Protein 7F1K (pdb70)

Radius of gyration: 15.25 Å; Cα contacts (8 Å, |Δi|>4): 587; chains: 1; bounding box: 30×42×36 Å

Secondary structure (DSSP, 8-state):
---EEE-SSEEEEETTEEEEEEESSTTSEEEEE-STTEEEEEESS-SEEEEEEEESS-SS-EEEEEEEEEESSEEEEEEEEEEETTTEEEEEEEEESS-----EEEEEEEETTEEEEEEEEEEEEE--BTBSEEEEEEEEEESS--SEEEEEHHHHHHHHHHTT----EEEEEEEEEEEES--EEEEEEEEE-

B-factor: mean 18.44, std 7.99, range [7.68, 56.47]

Structure (mmCIF, N/CA/C/O backbone):
data_7F1K
#
_entry.id   7F1K
#
_cell.length_a   33.226
_cell.length_b   36.805
_cell.length_c   37.544
_cell.angle_alpha   111.987
_cell.angle_beta   96.507
_cell.angle_gamma   109.191
#
_symmetry.space_group_name_H-M   'P 1'
#
loop_
_entity.id
_entity.type
_entity.pdbx_description
1 polymer 'Engineered Retroaldolase'
2 water water
#
loop_
_atom_site.group_PDB
_atom_site.id
_atom_site.type_symbol
_atom_site.label_atom_id
_atom_site.label_alt_id
_atom_site.label_comp_id
_atom_site.label_asym_id
_atom_site.label_entity_id
_atom_site.label_seq_id
_atom_site.pdbx_PDB_ins_code
_atom_site.Cartn_x
_atom_site.Cartn_y
_atom_site.Cartn_z
_atom_site.occupancy
_atom_site.B_iso_or_equiv
_atom_site.auth_seq_id
_atom_site.auth_comp_id
_atom_site.auth_asym_id
_atom_site.auth_atom_id
_atom_site.pdbx_PDB_model_num
ATOM 1 N N . HIS A 1 3 ? -10.65300 -24.37600 8.28000 1.000 35.81884 -1 HIS A N 1
ATOM 2 C CA . HIS A 1 3 ? -9.59200 -25.17000 8.89100 1.000 34.49766 -1 HIS A CA 1
ATOM 3 C C . HIS A 1 3 ? -8.21600 -24.70300 8.43200 1.000 35.77937 -1 HIS A C 1
ATOM 4 O O . HIS A 1 3 ? -7.24600 -25.46000 8.45300 1.000 36.92951 -1 HIS A O 1
ATOM 11 N N . MET A 1 4 ? -8.15600 -23.44300 8.01000 1.000 35.40828 0 MET A N 1
ATOM 12 C CA A MET A 1 4 ? -6.90700 -22.79900 7.64300 0.500 35.47671 0 MET A CA 1
ATOM 13 C CA B MET A 1 4 ? -6.92000 -22.78400 7.61500 0.500 35.36880 0 MET A CA 1
ATOM 14 C C . MET A 1 4 ? -6.83700 -21.44500 8.33200 1.000 31.78942 0 MET A C 1
ATOM 15 O O . MET A 1 4 ? -7.85600 -20.87800 8.73700 1.000 30.88932 0 MET A O 1
ATOM 24 N N . ASP A 1 5 ? -5.61300 -20.93700 8.47700 1.000 26.05189 1 ASP A N 1
ATOM 25 C CA . ASP A 1 5 ? -5.42500 -19.60500 9.03400 1.000 20.87761 1 ASP A CA 1
ATOM 26 C C . ASP A 1 5 ? -5.96400 -18.56600 8.05900 1.000 19.24583 1 ASP A C 1
ATOM 27 O O . ASP A 1 5 ? -5.71100 -18.63600 6.85000 1.000 21.67240 1 ASP A O 1
ATOM 32 N N . THR A 1 6 ? -6.71000 -17.60400 8.59000 1.000 17.24033 2 THR A N 1
ATOM 33 C CA . THR A 1 6 ? -7.17500 -16.47000 7.80600 1.000 16.70606 2 THR A CA 1
ATOM 34 C C . THR A 1 6 ? -6.00600 -15.53200 7.52400 1.000 15.81120 2 THR A C 1
ATOM 35 O O . THR A 1 6 ? -5.22700 -15.21500 8.42800 1.000 15.87961 2 THR A O 1
ATOM 39 N N . THR A 1 7 ? -5.88800 -15.08700 6.27400 1.000 15.20848 3 THR A N 1
ATOM 40 C CA . THR A 1 7 ? -4.88000 -14.11200 5.86500 1.000 14.70054 3 THR A CA 1
ATOM 41 C C . THR A 1 7 ? -5.57100 -12.82600 5.42800 1.000 14.20311 3 THR A C 1
ATOM 42 O O . THR A 1 7 ? -6.43200 -12.84400 4.53900 1.000 16.07173 3 THR A O 1
ATOM 46 N N . ILE A 1 8 ? -5.19000 -11.72200 6.06600 1.000 12.39764 4 ILE A N 1
ATOM 47 C CA . ILE A 1 8 ? -5.76100 -10.40100 5.82500 1.000 11.98180 4 ILE A CA 1
ATOM 48 C C . ILE A 1 8 ? -4.84400 -9.61400 4.89500 1.000 12.27657 4 ILE A C 1
ATOM 49 O O . ILE A 1 8 ? -3.62700 -9.53500 5.12000 1.000 13.48985 4 ILE A O 1
ATOM 54 N N . THR A 1 9 ? -5.43800 -9.00900 3.86000 1.000 12.35552 5 THR A N 1
ATOM 55 C CA . THR A 1 9 ? -4.71300 -8.17100 2.91800 1.000 13.84517 5 THR A CA 1
ATOM 56 C C . THR A 1 9 ? -5.45500 -6.89100 2.55900 1.000 12.37134 5 THR A C 1
ATOM 57 O O . THR A 1 9 ? -4.89500 -6.06800 1.82200 1.000 14.19256 5 THR A O 1
ATOM 61 N N . GLN A 1 10 ? -6.68300 -6.69700 3.04200 1.000 12.71082 6 GLN A N 1
ATOM 62 C CA . GLN A 1 10 ? -7.47800 -5.50700 2.78300 1.000 13.29774 6 GLN A CA 1
ATOM 63 C C . GLN A 1 10 ? -7.77400 -4.81300 4.09700 1.000 12.58976 6 GLN A C 1
ATOM 64 O O . GLN A 1 10 ? -8.00500 -5.46900 5.11800 1.000 13.28983 6 GLN A O 1
ATOM 70 N N . ASN A 1 11 ? -7.76200 -3.48300 4.06800 1.000 12.67660 7 ASN A N 1
ATOM 71 C CA . ASN A 1 11 ? -8.01500 -2.69900 5.26900 1.000 12.58188 7 ASN A CA 1
ATOM 72 C C . ASN A 1 11 ? -9.30800 -3.12400 5.94200 1.000 13.90834 7 ASN A C 1
ATOM 73 O O . ASN A 1 11 ? -10.36700 -3.14900 5.31000 1.000 15.55325 7 ASN A O 1
ATOM 78 N N . GLN A 1 12 ? -9.22200 -3.43800 7.23300 1.000 14.33998 8 GLN A N 1
ATOM 79 C CA . GLN A 1 12 ? -10.38700 -3.88900 7.98300 1.000 16.10596 8 GLN A CA 1
ATOM 80 C C . GLN A 1 12 ? -9.98300 -4.12000 9.42900 1.000 16.25861 8 GLN A C 1
ATOM 81 O O . GLN A 1 12 ? -8.79900 -4.24900 9.75500 1.000 15.61380 8 GLN A O 1
ATOM 87 N N . THR A 1 13 ? -10.98700 -4.17500 10.29200 1.000 15.53222 9 THR A N 1
ATOM 88 C CA . THR A 1 13 ? -10.83100 -4.72000 11.62800 1.000 15.70067 9 THR A CA 1
ATOM 89 C C . THR A 1 13 ? -11.81500 -5.86600 11.79400 1.000 16.75868 9 THR A C 1
ATOM 90 O O . THR A 1 13 ? -12.74300 -6.04100 11.00200 1.000 19.35106 9 THR A O 1
ATOM 94 N N . GLY A 1 14 ? -11.62200 -6.65300 12.84300 1.000 15.78752 10 GLY A N 1
ATOM 95 C CA . GLY A 1 14 ? -12.50400 -7.77900 13.07800 1.000 16.45335 10 GLY A CA 1
ATOM 96 C C . GLY A 1 14 ? -11.98700 -8.59600 14.24000 1.000 14.08996 10 GLY A C 1
ATOM 97 O O . GLY A 1 14 ? -11.14400 -8.13200 15.00800 1.000 13.59250 10 GLY A O 1
ATOM 98 N N . TYR A 1 15 ? -12.47900 -9.82600 14.33200 1.000 14.59525 11 TYR A N 1
ATOM 99 C CA . TYR A 1 15 ? -12.09400 -10.73900 15.39700 1.000 15.10323 11 TYR A CA 1
ATOM 100 C C . TYR A 1 15 ? -11.70400 -12.07900 14.79500 1.000 16.52443 11 TYR A C 1
ATOM 101 O O . TYR A 1 15 ? -12.33900 -12.54900 13.84400 1.000 18.69309 11 TYR A O 1
ATOM 110 N N . ASP A 1 16 ? -10.65100 -12.68600 15.34300 1.000 16.51918 12 ASP A N 1
ATOM 111 C CA A ASP A 1 16 ? -10.16000 -13.99200 14.89800 0.500 16.22177 12 ASP A CA 1
ATOM 112 C CA B ASP A 1 16 ? -10.23100 -14.00700 14.91400 0.500 17.91671 12 ASP A CA 1
ATOM 113 C C . ASP A 1 16 ? -9.72600 -14.77300 16.12400 1.000 17.50615 12 ASP A C 1
ATOM 114 O O . ASP A 1 16 ? -8.86700 -14.29000 16.87200 1.000 18.27200 12 ASP A O 1
ATOM 123 N N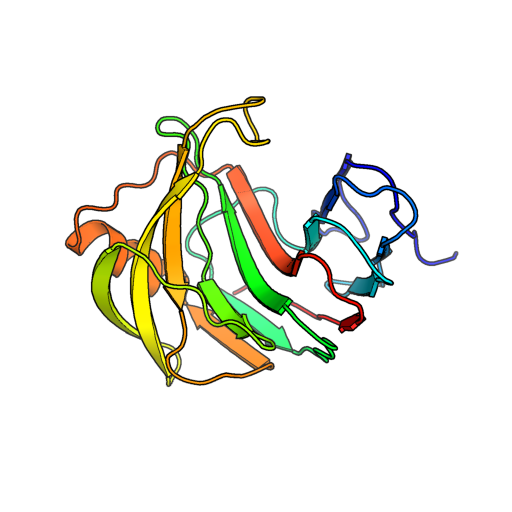 . ASN A 1 17 ? -10.28500 -15.96800 16.31300 1.000 19.44846 13 ASN A N 1
ATOM 124 C CA . ASN A 1 17 ? -9.91400 -16.83900 17.42600 1.000 20.17225 13 ASN A CA 1
ATOM 125 C C . ASN A 1 17 ? -9.99500 -16.10100 18.75800 1.000 21.91191 13 ASN A C 1
ATOM 126 O O . ASN A 1 17 ? -9.16500 -16.28600 19.65200 1.000 22.05141 13 ASN A O 1
ATOM 131 N N . GLY A 1 18 ? -10.99600 -15.23200 18.87400 1.000 22.49884 14 GLY A N 1
ATOM 132 C CA . GLY A 1 18 ? -11.24900 -14.51100 20.09700 1.000 23.43841 14 GLY A CA 1
ATOM 133 C C . GLY A 1 18 ? -10.49200 -13.21200 20.24600 1.000 23.90424 14 GLY A C 1
ATOM 134 O O . GLY A 1 18 ? -10.72400 -12.49200 21.22400 1.000 25.40969 14 GLY A O 1
ATOM 135 N N . TYR A 1 19 ? -9.60300 -12.88200 19.31500 1.000 19.43533 15 TYR A N 1
ATOM 136 C CA . TYR A 1 19 ? -8.78100 -11.68700 19.41500 1.000 17.35348 15 TYR A CA 1
ATOM 137 C C . TYR A 1 19 ? -9.21100 -10.67300 18.37400 1.000 14.51107 15 TYR A C 1
ATOM 138 O O . TYR A 1 19 ? -9.40000 -11.01200 17.20100 1.000 15.27954 15 TYR A O 1
ATOM 147 N N . PHE A 1 20 ? -9.35200 -9.43400 18.81200 1.000 14.13467 16 PHE A N 1
ATOM 148 C CA . PHE A 1 20 ? -9.50100 -8.33300 17.88600 1.000 12.31868 16 PHE A CA 1
ATOM 149 C C . PHE A 1 20 ? -8.25300 -8.21500 17.02100 1.000 11.33962 16 PHE A C 1
ATOM 150 O O . PHE A 1 20 ? -7.13000 -8.48100 17.46900 1.000 12.41340 16 PHE A O 1
ATOM 158 N N . TYR A 1 21 ? -8.44600 -7.79400 15.77100 1.000 11.41066 17 TYR A N 1
ATOM 159 C CA . TYR A 1 21 ? -7.31700 -7.46600 14.91100 1.000 10.72902 17 TYR A CA 1
ATOM 160 C C . TYR A 1 21 ? -7.64800 -6.23700 14.07800 1.000 10.76059 17 TYR A C 1
ATOM 161 O O . TYR A 1 21 ? -8.81800 -5.92600 13.81000 1.000 11.61068 17 TYR A O 1
ATOM 170 N N . SER A 1 22 ? -6.59100 -5.54800 13.66200 1.000 10.75533 18 SER A N 1
ATOM 171 C CA . SER A 1 22 ? -6.68800 -4.43200 12.74400 1.000 10.59215 18 SER A CA 1
ATOM 172 C C . SER A 1 22 ? -5.59900 -4.56000 11.68800 1.000 10.35791 18 SER A C 1
ATOM 173 O O . SER A 1 22 ? -4.46000 -4.95200 11.98900 1.000 10.81848 18 SER A O 1
ATOM 176 N N . PHE A 1 23 ? -5.94800 -4.19800 10.45600 1.000 10.62110 19 PHE A N 1
ATOM 177 C CA . PHE A 1 23 ? -5.02900 -4.21400 9.33200 1.000 11.08168 19 PHE A CA 1
ATOM 178 C C . PHE A 1 23 ? -5.26700 -2.95100 8.52600 1.000 11.68701 19 PHE A C 1
ATOM 179 O O . PHE A 1 23 ? -6.41300 -2.65900 8.16000 1.000 12.17391 19 PHE A O 1
ATOM 187 N N . TRP A 1 24 ? -4.19700 -2.21300 8.24100 1.000 11.40541 20 TRP A N 1
ATOM 188 C CA . TRP A 1 24 ? -4.30500 -1.04200 7.39200 1.000 11.99759 20 TRP A CA 1
ATOM 189 C C . TRP A 1 24 ? -3.02900 -0.88600 6.57700 1.000 12.01337 20 TRP A C 1
ATOM 190 O O . TRP A 1 24 ? -1.92300 -1.00000 7.11800 1.000 12.56342 20 TRP A O 1
ATOM 201 N N . THR A 1 25 ? -3.18900 -0.59400 5.28600 1.000 11.42121 21 THR A N 1
ATOM 202 C CA . THR A 1 25 ? -2.06400 -0.21200 4.44300 1.000 12.42132 21 THR A CA 1
ATOM 203 C C . THR A 1 25 ? -2.54500 0.76600 3.38100 1.000 13.70831 21 THR A C 1
ATOM 204 O O . THR A 1 25 ? -3.72900 0.80700 3.03400 1.000 14.07940 21 THR A O 1
ATOM 208 N N . ASP A 1 26 ? -1.60800 1.56100 2.86800 1.000 14.70317 22 ASP A N 1
ATOM 209 C CA . ASP A 1 26 ? -1.83700 2.34500 1.66300 1.000 15.51643 22 ASP A CA 1
ATOM 210 C C . ASP A 1 26 ? -1.19600 1.71200 0.43500 1.000 14.84794 22 ASP A C 1
ATOM 211 O O . ASP A 1 26 ? -1.16100 2.34100 -0.63100 1.000 17.24555 22 ASP A O 1
ATOM 216 N N . ALA A 1 27 ? -0.68700 0.48500 0.56600 1.000 14.75581 23 ALA A N 1
ATOM 217 C CA . ALA A 1 27 ? -0.02800 -0.23600 -0.52200 1.000 15.88489 23 ALA A CA 1
ATOM 218 C C . ALA A 1 27 ? -0.59500 -1.65000 -0.59200 1.000 15.54801 23 ALA A C 1
ATOM 219 O O . ALA A 1 27 ? 0.10500 -2.63300 -0.31900 1.000 15.07163 23 ALA A O 1
ATOM 221 N N . PRO A 1 28 ? -1.86800 -1.78500 -0.96000 1.000 16.08492 24 PRO A N 1
ATOM 222 C CA . PRO A 1 28 ? -2.49700 -3.11200 -0.95400 1.000 16.06123 24 PRO A CA 1
ATOM 223 C C . PRO A 1 28 ? -1.77100 -4.07800 -1.87700 1.000 15.94019 24 PRO A C 1
ATOM 224 O O . PRO A 1 28 ? -1.35500 -3.72500 -2.98400 1.000 18.56413 24 PRO A O 1
ATOM 228 N N . GLY A 1 29 ? -1.60500 -5.30900 -1.39700 1.000 16.23229 25 GLY A N 1
ATOM 229 C CA . GLY A 1 29 ? -0.87200 -6.32100 -2.12000 1.000 16.94027 25 GLY A CA 1
ATOM 230 C C . GLY A 1 29 ? 0.59300 -6.45200 -1.75400 1.000 16.87711 25 GLY A C 1
ATOM 231 O O . GLY A 1 29 ? 1.22600 -7.42900 -2.16900 1.000 18.69310 25 GLY A O 1
ATOM 232 N N . THR A 1 30 ? 1.15800 -5.49700 -1.01300 1.000 14.97690 26 THR A N 1
ATOM 233 C CA . THR A 1 30 ? 2.56000 -5.54400 -0.61300 1.000 14.86109 26 THR A CA 1
ATOM 234 C C . THR A 1 30 ? 2.74800 -6.08200 0.79200 1.000 13.69253 26 THR A C 1
ATOM 235 O O . THR A 1 30 ? 3.88900 -6.22500 1.23700 1.000 14.89791 26 THR A O 1
ATOM 239 N N . VAL A 1 31 ? 1.66500 -6.37400 1.50300 1.000 12.48975 27 VAL A N 1
ATOM 240 C CA . VAL A 1 31 ? 1.75200 -6.79100 2.89700 1.000 12.28709 27 VAL A CA 1
ATOM 241 C C . VAL A 1 31 ? 0.55500 -7.67000 3.21700 1.000 11.80283 27 VAL A C 1
ATOM 242 O O . VAL A 1 31 ? -0.55300 -7.45300 2.71600 1.000 12.81345 27 VAL A O 1
ATOM 246 N N . SER A 1 32 ? 0.78300 -8.66800 4.06200 1.000 11.79755 28 SER A N 1
ATOM 247 C CA . SER A 1 32 ? -0.28600 -9.52800 4.54600 1.000 12.04497 28 SER A CA 1
ATOM 248 C C . SER A 1 32 ? -0.09600 -9.76600 6.03500 1.000 11.62648 28 SER A C 1
ATOM 249 O O . SER A 1 32 ? 1.01500 -9.65100 6.56800 1.000 11.72123 28 SER A O 1
ATOM 252 N N . MET A 1 33 ? -1.20400 -10.11200 6.69600 1.000 11.22116 29 MET A N 1
ATOM 253 C CA . MET A 1 33 ? -1.21000 -10.57300 8.07800 1.000 10.67637 29 MET A CA 1
ATOM 254 C C . MET A 1 33 ? -1.92800 -11.90800 8.13600 1.000 10.66059 29 MET A C 1
ATOM 255 O O . MET A 1 33 ? -3.10300 -12.00300 7.76800 1.000 11.98703 29 MET A O 1
ATOM 260 N N . THR A 1 34 ? -1.23600 -12.92200 8.62600 1.000 11.20800 30 THR A N 1
ATOM 261 C CA . THR A 1 34 ? -1.83200 -14.23400 8.80200 1.000 11.63175 30 THR A CA 1
ATOM 262 C C . THR A 1 34 ? -2.17600 -14.41800 10.27000 1.000 11.06328 30 THR A C 1
ATOM 263 O O . THR A 1 34 ? -1.31900 -14.25000 11.14500 1.000 12.30023 30 THR A O 1
ATOM 267 N N . LEU A 1 35 ? -3.43400 -14.75600 10.53200 1.000 11.67384 31 LEU A N 1
ATOM 268 C CA . LEU A 1 35 ? -3.96500 -14.84700 11.88200 1.000 11.71597 31 LEU A CA 1
ATOM 269 C C . LEU A 1 35 ? -3.89700 -16.30300 12.32300 1.000 12.26868 31 LEU A C 1
ATOM 270 O O . LEU A 1 35 ? -4.48700 -17.17400 11.67600 1.000 14.04780 31 LEU A O 1
ATOM 275 N N . HIS A 1 36 ? -3.16700 -16.56400 13.39800 1.000 12.56607 32 HIS A N 1
ATOM 276 C CA . HIS A 1 36 ? -2.98200 -17.92200 13.87500 1.000 12.89506 32 HIS A CA 1
ATOM 277 C C . HIS A 1 36 ? -3.90100 -18.19300 15.06000 1.000 13.32407 32 HIS A C 1
ATOM 278 O O . HIS A 1 36 ? -4.64400 -17.32900 15.53100 1.000 13.76357 32 HIS A O 1
ATOM 285 N N . SER A 1 37 ? -3.84700 -19.43300 15.53400 1.000 15.01900 33 SER A N 1
ATOM 286 C CA A SER A 1 37 ? -4.58800 -19.81300 16.72400 0.500 15.94543 33 SER A CA 1
ATOM 287 C CA B SER A 1 37 ? -4.57800 -19.82600 16.72800 0.500 15.56644 33 SER A CA 1
ATOM 288 C C . SER A 1 37 ? -4.16900 -18.94400 17.90000 1.000 16.55077 33 SER A C 1
ATOM 289 O O . SER A 1 37 ? -3.02000 -18.50200 18.00300 1.000 18.81416 33 SER A O 1
ATOM 294 N N . GLY A 1 38 ? -5.12600 -18.68200 18.78500 1.000 16.61919 34 GLY A N 1
ATOM 295 C CA . GLY A 1 38 ? -4.84200 -17.91100 19.98400 1.000 18.21146 34 GLY A CA 1
ATOM 296 C C . GLY A 1 38 ? -4.43700 -16.48300 19.68100 1.000 18.55362 34 GLY A C 1
ATOM 297 O O . GLY A 1 38 ? -4.91500 -15.85300 18.72900 1.000 18.91682 34 GLY A O 1
ATOM 298 N N . GLY A 1 39 ? -3.52500 -15.96300 20.49500 1.000 18.17989 35 GLY A N 1
ATOM 299 C CA . GLY A 1 39 ? -3.13500 -14.57300 20.37800 1.000 17.28768 35 GLY A CA 1
ATOM 300 C C . GLY A 1 39 ? -1.92600 -14.35500 19.49500 1.000 16.62445 35 GLY A C 1
ATOM 301 O O . GLY A 1 39 ? -1.10300 -13.48200 19.78000 1.000 18.94575 35 GLY A O 1
ATOM 302 N N . SER A 1 40 ? -1.80700 -15.10400 18.40800 1.000 13.61357 36 SER A N 1
ATOM 303 C CA A SER A 1 40 ? -0.63200 -15.04300 17.55300 0.500 12.38186 36 SER A CA 1
ATOM 304 C CA B SER A 1 40 ? -0.63200 -15.04500 17.55400 0.500 12.90297 36 SER A CA 1
ATOM 305 C C . SER A 1 40 ? -1.01200 -14.62200 16.14200 1.000 11.44754 36 SER A C 1
ATOM 306 O O . SER A 1 40 ? -2.09200 -14.96500 15.64000 1.000 12.89767 36 SER A O 1
ATOM 311 N N . TYR A 1 41 ? -0.09800 -13.90000 15.49900 1.000 11.16327 37 TYR A N 1
ATOM 312 C CA . TYR A 1 41 ? -0.23400 -13.54300 14.10100 1.000 10.61057 37 TYR A CA 1
ATOM 313 C C . TYR A 1 41 ? 1.16000 -13.41100 13.50300 1.000 10.13684 37 TYR A C 1
ATOM 314 O O . TYR A 1 41 ? 2.16000 -13.29200 14.22000 1.000 10.81847 37 TYR A O 1
ATOM 323 N N . SER A 1 42 ? 1.20400 -13.40500 12.17300 1.000 9.69468 38 SER A N 1
ATOM 324 C CA . SER A 1 42 ? 2.42100 -13.11900 11.43200 1.000 10.43687 38 SER A CA 1
ATOM 325 C C . SER A 1 42 ? 2.11400 -12.05000 10.39800 1.000 10.46844 38 SER A C 1
ATOM 326 O O . SER A 1 42 ? 0.95700 -11.86000 9.99700 1.000 10.70005 38 SER A O 1
ATOM 329 N N . THR A 1 43 ? 3.16500 -11.36200 9.96700 1.000 10.09472 39 THR A N 1
ATOM 330 C CA . THR A 1 43 ? 3.08200 -10.46500 8.83100 1.000 9.82101 39 THR A CA 1
ATOM 331 C C . THR A 1 43 ? 4.23700 -10.75600 7.88600 1.000 10.18685 39 THR A C 1
ATOM 332 O O . THR A 1 43 ? 5.29600 -11.26500 8.28600 1.000 11.84228 39 THR A O 1
ATOM 336 N N . SER A 1 44 ? 4.02700 -10.40000 6.62100 1.000 10.88166 40 SER A N 1
ATOM 337 C CA . SER A 1 44 ? 5.04700 -10.47300 5.59400 1.000 12.46343 40 SER A CA 1
ATOM 338 C C . SER A 1 44 ? 4.84500 -9.25600 4.71000 1.000 12.77136 40 SER A C 1
ATOM 339 O O . SER A 1 44 ? 3.71000 -8.96600 4.32200 1.000 13.20824 40 SER A O 1
ATOM 342 N N . TRP A 1 45 ? 5.91800 -8.53100 4.40100 1.000 13.31089 41 TRP A N 1
ATOM 343 C CA . TRP A 1 45 ? 5.78700 -7.36900 3.53800 1.000 13.83464 41 TRP A CA 1
ATOM 344 C C . TRP A 1 45 ? 6.98000 -7.25600 2.60100 1.000 14.77951 41 TRP A C 1
ATOM 345 O O . TRP A 1 45 ? 8.10000 -7.65400 2.93500 1.000 16.10858 41 TRP A O 1
ATOM 356 N N . ARG A 1 46 ? 6.71900 -6.71600 1.41300 1.000 16.42969 42 ARG A N 1
ATOM 357 C CA . ARG A 1 46 ? 7.73500 -6.56900 0.38100 1.000 19.56692 42 ARG A CA 1
ATOM 358 C C . ARG A 1 46 ? 7.54300 -5.21800 -0.28800 1.000 22.63305 42 ARG A C 1
ATOM 359 O O . ARG A 1 46 ? 6.48700 -4.96400 -0.87900 1.000 23.75687 42 ARG A O 1
ATOM 361 N N . ASN A 1 47 ? 8.56900 -4.37300 -0.19900 1.000 22.30935 43 ASN A N 1
ATOM 362 C CA . ASN A 1 47 ? 8.58500 -3.02200 -0.76500 1.000 24.40170 43 ASN A CA 1
ATOM 363 C C . ASN A 1 47 ? 7.24700 -2.31400 -0.57200 1.000 22.82783 43 ASN A C 1
ATOM 364 O O . ASN A 1 47 ? 6.59100 -1.87300 -1.51600 1.000 24.23851 43 ASN A O 1
ATOM 369 N N . THR A 1 48 ? 6.85900 -2.20700 0.68900 1.000 20.67230 44 THR A N 1
ATOM 370 C CA . THR A 1 48 ? 5.54200 -1.70400 1.02400 1.000 18.96159 44 THR A CA 1
ATOM 371 C C . THR A 1 48 ? 5.53400 -0.17800 1.00300 1.000 19.25370 44 THR A C 1
ATOM 372 O O . THR A 1 48 ? 6.54600 0.48200 0.74100 1.000 20.73282 44 THR A O 1
ATOM 376 N N . GLY A 1 49 ? 4.35900 0.38400 1.25400 1.000 18.03252 45 GLY A N 1
ATOM 377 C CA . GLY A 1 49 ? 4.22900 1.79400 1.54700 1.000 18.01671 45 GLY A CA 1
ATOM 378 C C . GLY A 1 49 ? 4.19800 1.96400 3.04900 1.000 17.54300 45 GLY A C 1
ATOM 379 O O . GLY A 1 49 ? 5.21600 1.77200 3.71700 1.000 20.50119 45 GLY A O 1
ATOM 380 N N . HIS A 1 50 ? 3.04000 2.30400 3.59700 1.000 16.28231 46 HIS A N 1
ATOM 381 C CA . HIS A 1 50 ? 2.81800 2.29400 5.03500 1.000 15.97964 46 HIS A CA 1
ATOM 382 C C . HIS A 1 50 ? 1.88400 1.14500 5.37000 1.000 13.38197 46 HIS A C 1
ATOM 383 O O . HIS A 1 50 ? 0.92300 0.89100 4.63600 1.000 14.05308 46 HIS A O 1
ATOM 390 N N . PHE A 1 51 ? 2.12300 0.48500 6.50000 1.000 12.27131 47 PHE A N 1
ATOM 391 C CA . PHE A 1 51 ? 1.12200 -0.43200 7.01600 1.000 12.58186 47 PHE A CA 1
ATOM 392 C C . PHE A 1 51 ? 1.22300 -0.50900 8.52900 1.000 11.76334 47 PHE A C 1
ATOM 393 O O . PHE A 1 51 ? 2.27400 -0.24800 9.12100 1.000 12.00810 47 PHE A O 1
ATOM 401 N N . LYS A 1 52 ? 0.11300 -0.91600 9.13600 1.000 11.42910 48 LYS A N 1
ATOM 402 C CA . LYS A 1 52 ? 0.06200 -1.24900 10.55000 1.000 12.54239 48 LYS A CA 1
ATOM 403 C C . LYS A 1 52 ? -0.88000 -2.42700 10.69900 1.000 11.46332 48 LYS A C 1
ATOM 404 O O . LYS A 1 52 ? -1.99500 -2.39100 10.17200 1.000 12.46078 48 LYS A O 1
ATOM 410 N N . ALA A 1 53 ? -0.45900 -3.45700 11.42500 1.000 10.70269 49 ALA A N 1
ATOM 411 C CA . ALA A 1 53 ? -1.29500 -4.64000 11.55400 1.000 10.78165 49 ALA A CA 1
ATOM 412 C C . ALA A 1 53 ? -0.97200 -5.35200 12.85500 1.000 9.88944 49 ALA A C 1
ATOM 413 O O . ALA A 1 53 ? 0.18600 -5.37500 13.28500 1.000 10.70794 49 ALA A O 1
ATOM 415 N N . GLY A 1 54 ? -1.99400 -5.92800 13.47400 1.000 9.62625 50 GLY A N 1
ATOM 416 C CA . GLY A 1 54 ? -1.75900 -6.76600 14.63200 1.000 10.27631 50 GLY A CA 1
ATOM 417 C C . GLY A 1 54 ? -3.04600 -7.22300 15.28000 1.000 10.23949 50 GLY A C 1
ATOM 418 O O . GLY A 1 54 ? -4.15200 -6.88800 14.84300 1.000 11.53961 50 GLY A O 1
ATOM 419 N N . LYS A 1 55 ? -2.86700 -8.01500 16.33800 1.000 11.23695 51 LYS A N 1
ATOM 420 C CA . LYS A 1 55 ? -3.93100 -8.52900 17.19000 1.000 11.23433 51 LYS A CA 1
ATOM 421 C C . LYS A 1 55 ? -3.89500 -7.83400 18.54500 1.000 10.22896 51 LYS A C 1
ATOM 422 O O . LYS A 1 55 ? -2.85500 -7.34700 18.99900 1.000 10.97638 51 LYS A O 1
ATOM 428 N N . GLY A 1 56 ? -5.04600 -7.83900 19.20900 1.000 9.74468 52 GLY A N 1
ATOM 429 C CA . GLY A 1 56 ? -5.14700 -7.27300 20.53500 1.000 10.71320 52 GLY A CA 1
ATOM 430 C C . GLY A 1 56 ? -6.57800 -7.27900 21.00900 1.000 10.59216 52 GLY A C 1
ATOM 431 O O . GLY A 1 56 ? -7.23600 -8.32200 20.99200 1.000 11.79228 52 GLY A O 1
ATOM 432 N N . TRP A 1 57 ? -7.07200 -6.10500 21.39400 1.000 11.21592 53 TRP A N 1
ATOM 433 C CA . TRP A 1 57 ? -8.32200 -5.98700 22.11800 1.000 13.01086 53 TRP A CA 1
ATOM 434 C C . TRP A 1 57 ? -9.07600 -4.79000 21.57100 1.000 13.06613 53 TRP A C 1
ATOM 435 O O . TRP A 1 57 ? -8.49100 -3.72700 21.35200 1.000 13.41617 53 TRP A O 1
ATOM 446 N N A SER A 1 58 ? -10.37400 -4.97600 21.34800 0.500 12.34762 54 SER A N 1
ATOM 447 N N B SER A 1 58 ? -10.38300 -4.95400 21.34900 0.500 14.83476 54 SER A N 1
ATOM 448 C CA A SER A 1 58 ? -11.20800 -3.82200 21.06500 0.500 11.42119 54 SER A CA 1
ATOM 449 C CA B SER A 1 58 ? -11.14300 -3.90500 20.67300 0.500 17.25872 54 SER A CA 1
ATOM 450 C C A SER A 1 58 ? -11.47600 -3.00000 22.31200 0.500 10.31317 54 SER A C 1
ATOM 451 C C B SER A 1 58 ? -11.34200 -2.65600 21.52400 0.500 18.44572 54 SER A C 1
ATOM 452 O O A SER A 1 58 ? -11.79700 -1.81400 22.18900 0.500 10.44739 54 SER A O 1
ATOM 453 O O B SER A 1 58 ? -11.63700 -1.58700 20.97700 0.500 18.99841 54 SER A O 1
ATOM 458 N N A THR A 1 59 ? -11.34200 -3.58400 23.50200 0.500 9.42361 55 THR A N 1
ATOM 459 N N B THR A 1 59 ? -11.21000 -2.75500 22.84000 0.500 19.05369 55 THR A N 1
ATOM 460 C CA A THR A 1 59 ? -11.41700 -2.81200 24.74000 0.500 10.68427 55 THR A CA 1
ATOM 461 C CA B THR A 1 59 ? -11.26300 -1.58100 23.69900 0.500 20.24066 55 THR A CA 1
ATOM 462 C C A THR A 1 59 ? -9.99000 -2.46300 25.13800 0.500 10.75796 55 THR A C 1
ATOM 463 C C B THR A 1 59 ? -9.98900 -1.52600 24.51800 0.500 18.74050 55 THR A C 1
ATOM 464 O O A THR A 1 59 ? -9.30700 -3.23700 25.81100 0.500 11.62647 55 THR A O 1
ATOM 465 O O B THR A 1 59 ? -9.73200 -2.41300 25.34000 0.500 18.32728 55 THR A O 1
ATOM 472 N N A GLY A 1 60 ? -9.53800 -1.28700 24.72100 0.500 10.67903 56 GLY A N 1
ATOM 473 N N B GLY A 1 60 ? -9.19900 -0.49500 24.28900 0.500 19.29318 56 GLY A N 1
ATOM 474 C CA A GLY A 1 60 ? -8.24900 -0.80300 25.17700 0.500 13.46091 56 GLY A CA 1
ATOM 475 C CA B GLY A 1 60 ? -7.97000 -0.34200 25.02000 0.500 18.69312 56 GLY A CA 1
ATOM 476 C C A GLY A 1 60 ? -8.30000 -0.32500 26.61700 0.500 15.35325 56 GLY A C 1
ATOM 477 C C B GLY A 1 60 ? -8.20900 -0.02700 26.47700 0.500 18.17200 56 GLY A C 1
ATOM 478 O O A GLY A 1 60 ? -9.36800 -0.11200 27.18600 0.500 16.36914 56 GLY A O 1
ATOM 479 O O B GLY A 1 60 ? -9.30600 0.29800 26.92700 0.500 18.53257 56 GLY A O 1
ATOM 480 N N . GLY A 1 61 ? -7.13200 -0.15100 27.23000 1.000 17.40084 57 GLY A N 1
ATOM 481 C CA . GLY A 1 61 ? -7.13200 0.26400 28.61900 1.000 18.73783 57 GLY A CA 1
ATOM 482 C C . GLY A 1 61 ? -5.82300 -0.09800 29.29200 1.000 16.78503 57 GLY A C 1
ATOM 483 O O . GLY A 1 61 ? -4.83400 -0.40000 28.62600 1.000 16.35600 57 GLY A O 1
ATOM 484 N N . ARG A 1 62 ? -5.85400 -0.09400 30.63200 1.000 19.15107 58 ARG A N 1
ATOM 485 C CA . ARG A 1 62 ? -4.66600 -0.21900 31.48700 1.000 21.41977 58 ARG A CA 1
ATOM 486 C C . ARG A 1 62 ? -4.23500 -1.65300 31.76200 1.000 23.13311 58 ARG A C 1
ATOM 487 O O . ARG A 1 62 ? -3.89400 -1.98900 32.90100 1.000 28.10999 58 ARG A O 1
ATOM 495 N N . ARG A 1 63 ? -4.21200 -2.51300 30.76400 1.000 18.65103 59 ARG A N 1
ATOM 496 C CA . ARG A 1 63 ? -3.86100 -3.89800 31.01200 1.000 16.90870 59 ARG A CA 1
ATOM 497 C C . ARG A 1 63 ? -2.34900 -4.07100 30.97100 1.000 15.47433 59 ARG A C 1
ATOM 498 O O . ARG A 1 63 ? -1.59000 -3.15700 30.64700 1.000 16.47442 59 ARG A O 1
ATOM 506 N N . THR A 1 64 ? -1.91800 -5.27000 31.32100 1.000 15.69015 60 THR A N 1
ATOM 507 C CA . THR A 1 64 ? -0.54200 -5.69500 31.16500 1.000 17.16401 60 THR A CA 1
ATOM 508 C C . THR A 1 64 ? -0.49700 -6.64600 29.97700 1.000 17.10609 60 THR A C 1
ATOM 509 O O . THR A 1 64 ? -1.29400 -7.58600 29.90400 1.000 21.61973 60 THR A O 1
ATOM 513 N N . VAL A 1 65 ? 0.39100 -6.37600 29.02600 1.000 13.96627 61 VAL A N 1
ATOM 514 C CA . VAL A 1 65 ? 0.50900 -7.17800 27.81300 1.000 13.48197 61 VAL A CA 1
ATOM 515 C C . VAL A 1 65 ? 1.85000 -7.89000 27.85100 1.000 13.47934 61 VAL A C 1
ATOM 516 O O . VAL A 1 65 ? 2.90100 -7.25000 27.97000 1.000 15.34006 61 VAL A O 1
ATOM 520 N N . THR A 1 66 ? 1.81800 -9.21000 27.74300 1.000 12.52660 62 THR A N 1
ATOM 521 C CA . THR A 1 66 ? 3.03400 -9.99000 27.60800 1.000 12.88455 62 THR A CA 1
ATOM 522 C C . THR A 1 66 ? 3.10500 -10.49200 26.17700 1.000 12.31605 62 THR A C 1
ATOM 523 O O . THR A 1 66 ? 2.09500 -10.94700 25.62500 1.000 13.76619 62 THR A O 1
ATOM 527 N N . TYR A 1 67 ? 4.27000 -10.35000 25.55800 1.000 11.88178 63 TYR A N 1
ATOM 528 C CA . TYR A 1 67 ? 4.39400 -10.70600 24.15600 1.000 11.60543 63 TYR A CA 1
ATOM 529 C C . TYR A 1 67 ? 5.73900 -11.38300 23.91800 1.000 11.67387 63 TYR A C 1
ATOM 530 O O . TYR A 1 67 ? 6.69100 -11.25800 24.70200 1.000 12.49499 63 TYR A O 1
ATOM 539 N N . ASN A 1 68 ? 5.79700 -12.10900 22.80900 1.000 12.12127 64 ASN A N 1
ATOM 540 C CA . ASN A 1 68 ? 7.01000 -12.75400 22.34200 1.000 12.25290 64 ASN A CA 1
ATOM 541 C C . ASN A 1 68 ? 6.98300 -12.66700 20.82500 1.000 11.63177 64 ASN A C 1
ATOM 542 O O . ASN A 1 68 ? 5.97400 -13.03000 20.21000 1.000 13.33192 64 ASN A O 1
ATOM 547 N N . ALA A 1 69 ? 8.06400 -12.18500 20.21800 1.000 11.91071 65 ALA A N 1
ATOM 548 C CA . ALA A 1 69 ? 8.01800 -11.86600 18.80000 1.000 11.35541 65 ALA A CA 1
ATOM 549 C C . ALA A 1 69 ? 9.30800 -12.24900 18.09000 1.000 11.42910 65 ALA A C 1
ATOM 550 O O . ALA A 1 69 ? 10.40600 -12.20100 18.66000 1.000 12.82397 65 ALA A O 1
ATOM 552 N N . SER A 1 70 ? 9.14600 -12.64300 16.82900 1.000 11.01852 66 SER A N 1
ATOM 553 C CA . SER A 1 70 ? 10.20100 -12.62900 15.83300 1.000 11.63704 66 SER A CA 1
ATOM 554 C C . SER A 1 70 ? 9.98200 -11.36700 15.01100 1.000 12.80294 66 SER A C 1
ATOM 555 O O . SER A 1 70 ? 8.89900 -11.16200 14.46300 1.000 14.60577 66 SER A O 1
ATOM 558 N N . PHE A 1 71 ? 10.97400 -10.49600 14.96700 1.000 13.08455 67 PHE A N 1
ATOM 559 C CA . PHE A 1 71 ? 10.80300 -9.20600 14.31000 1.000 13.06087 67 PHE A CA 1
ATOM 560 C C . PHE A 1 71 ? 11.97300 -9.01900 13.35500 1.000 15.06634 67 PHE A C 1
ATOM 561 O O . PHE A 1 71 ? 13.11500 -8.85500 13.79100 1.000 15.11110 67 PHE A O 1
ATOM 569 N N . ASN A 1 72 ? 11.70100 -9.07800 12.05200 1.000 14.34263 68 ASN A N 1
ATOM 570 C CA . ASN A 1 72 ? 12.74600 -9.19600 11.03500 1.000 16.92185 68 ASN A CA 1
ATOM 571 C C . ASN A 1 72 ? 12.55700 -8.14200 9.95100 1.000 16.20599 68 ASN A C 1
ATOM 572 O O . ASN A 1 72 ? 12.27200 -8.46900 8.79300 1.000 17.16397 68 ASN A O 1
ATOM 577 N N . PRO A 1 73 ? 12.72600 -6.86200 10.28900 1.000 16.00861 69 PRO A N 1
ATOM 578 C CA . PRO A 1 73 ? 12.62900 -5.81800 9.26600 1.000 17.82722 69 PRO A CA 1
ATOM 579 C C . PRO A 1 73 ? 13.91300 -5.70700 8.46000 1.000 18.92474 69 PRO A C 1
ATOM 580 O O . PRO A 1 73 ? 15.02200 -5.86100 8.97800 1.000 20.28540 69 PRO A O 1
ATOM 584 N N A SER A 1 74 ? 13.77300 -5.39300 7.17400 0.500 19.29322 70 SER A N 1
ATOM 585 N N B SER A 1 74 ? 13.72300 -5.49600 7.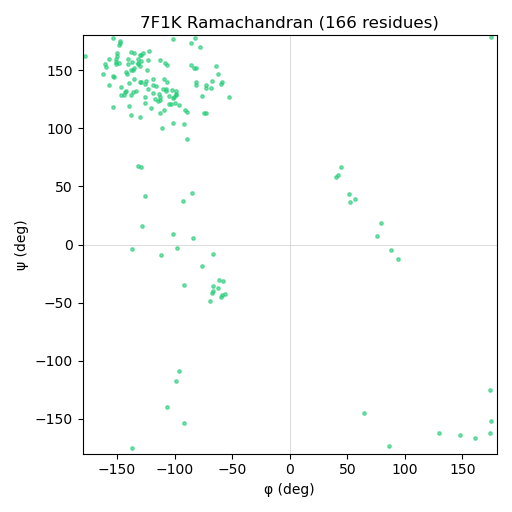15800 0.500 19.30900 70 SER A N 1
ATOM 586 C CA A SER A 1 74 ? 14.94500 -5.13000 6.34700 0.500 22.18828 70 SER A CA 1
ATOM 587 C CA B SER A 1 74 ? 14.78100 -5.10200 6.24400 0.500 22.35409 70 SER A CA 1
ATOM 588 C C A SER A 1 74 ? 15.24000 -3.64000 6.20600 0.500 23.45158 70 SER A C 1
ATOM 589 C C B SER A 1 74 ? 14.55700 -3.64000 5.88800 0.500 23.49106 70 SER A C 1
ATOM 590 O O A SER A 1 74 ? 16.17100 -3.26300 5.48800 0.500 23.60423 70 SER A O 1
ATOM 591 O O B SER A 1 74 ? 14.38900 -3.28500 4.71700 0.500 24.78331 70 SER A O 1
ATOM 596 N N . GLY A 1 75 ? 14.49300 -2.80000 6.91200 1.000 24.00425 71 GLY A N 1
ATOM 597 C CA . GLY A 1 75 ? 14.48900 -1.36400 6.74600 1.000 20.89338 71 GLY A CA 1
ATOM 598 C C . GLY A 1 75 ? 13.70600 -0.74600 7.88600 1.000 19.40374 71 GLY A C 1
ATOM 599 O O . GLY A 1 75 ? 13.88400 -1.13100 9.04400 1.000 18.71418 71 GLY A O 1
ATOM 600 N N . ASP A 1 76 ? 12.80000 0.17200 7.57100 1.000 19.53794 72 ASP A N 1
ATOM 601 C CA . ASP A 1 76 ? 12.10200 0.97000 8.57300 1.000 18.46679 72 ASP A CA 1
ATOM 602 C C . ASP A 1 76 ? 10.83300 0.23300 8.99300 1.000 17.11397 72 ASP A C 1
ATOM 603 O O . ASP A 1 76 ? 9.91800 0.05700 8.18600 1.000 18.27726 72 ASP A O 1
ATOM 608 N N . ALA A 1 77 ? 10.77300 -0.19500 10.25100 1.000 14.55579 73 ALA A N 1
ATOM 609 C CA . ALA A 1 77 ? 9.59100 -0.85100 10.79300 1.000 13.25826 73 ALA A CA 1
ATOM 610 C C . ALA A 1 77 ? 9.65700 -0.77500 12.31000 1.000 12.75556 73 ALA A C 1
ATOM 611 O O . ALA A 1 77 ? 10.74100 -0.65400 12.88600 1.000 13.33457 73 ALA A O 1
ATOM 613 N N . TYR A 1 78 ? 8.48800 -0.85400 12.95600 1.000 11.64229 74 TYR A N 1
ATOM 614 C CA . TYR A 1 78 ? 8.40300 -0.90100 14.41000 1.000 11.98442 74 TYR A CA 1
ATOM 615 C C . TYR A 1 78 ? 7.64700 -2.13400 14.88800 1.000 10.92641 74 TYR A C 1
ATOM 616 O O . TYR A 1 78 ? 6.72200 -2.62500 14.22500 1.000 12.32655 74 TYR A O 1
ATOM 625 N N . LEU A 1 79 ? 8.03000 -2.59200 16.07700 1.000 10.53425 75 LEU A N 1
ATOM 626 C CA . LEU A 1 79 ? 7.27000 -3.54200 16.87800 1.000 10.17631 75 LEU A CA 1
ATOM 627 C C . LEU A 1 79 ? 6.74300 -2.74100 18.05600 1.000 9.31570 75 LEU A C 1
ATOM 628 O O . LEU A 1 79 ? 7.53700 -2.20700 18.84200 1.000 10.27104 75 LEU A O 1
ATOM 633 N N . THR A 1 80 ? 5.42100 -2.61600 18.15700 1.000 9.38410 76 THR A N 1
ATOM 634 C CA . THR A 1 80 ? 4.88600 -1.55800 18.99700 1.000 9.58940 76 THR A CA 1
ATOM 635 C C . THR A 1 80 ? 3.47200 -1.88200 19.45500 1.000 10.25790 76 THR A C 1
ATOM 636 O O . THR A 1 80 ? 2.64200 -2.34800 18.66800 1.000 11.28168 76 THR A O 1
ATOM 640 N N . LEU A 1 81 ? 3.19200 -1.62300 20.72800 1.000 9.63678 77 LEU A N 1
ATOM 641 C CA . LEU A 1 81 ? 1.80100 -1.51700 21.13000 1.000 10.59743 77 LEU A CA 1
ATOM 642 C C . LEU A 1 81 ? 1.23400 -0.26800 20.46900 1.000 11.08696 77 LEU A C 1
ATOM 643 O O . LEU A 1 81 ? 1.92100 0.74200 20.32000 1.000 14.87945 77 LEU A O 1
ATOM 648 N N . TYR A 1 82 ? -0.00200 -0.35200 20.00900 1.000 9.99735 78 TYR A N 1
ATOM 649 C CA . TYR A 1 82 ? -0.57000 0.71500 19.20100 1.000 11.00008 78 TYR A CA 1
ATOM 650 C C . TYR A 1 82 ? -2.04800 0.77900 19.53400 1.000 10.77113 78 TYR A C 1
ATOM 651 O O . TYR A 1 82 ? -2.73200 -0.24400 19.50700 1.000 11.91334 78 TYR A O 1
ATOM 660 N N . GLY A 1 83 ? -2.53900 1.96600 19.86800 1.000 10.85008 79 GLY A N 1
ATOM 661 C CA . GLY A 1 83 ? -3.93400 2.08700 20.22300 1.000 11.78175 79 GLY A CA 1
ATOM 662 C C . GLY A 1 83 ? -4.46400 3.47600 19.96100 1.000 11.27645 79 GLY A C 1
ATOM 663 O O . GLY A 1 83 ? -3.74600 4.38000 19.52700 1.000 11.60805 79 GLY A O 1
ATOM 664 N N . TRP A 1 84 ? -5.75600 3.62700 20.23500 1.000 11.97389 80 TRP A N 1
ATOM 665 C CA . TRP A 1 84 ? -6.47000 4.86100 19.96000 1.000 13.08981 80 TRP A CA 1
ATOM 666 C C . TRP A 1 84 ? -7.35200 5.24200 21.13700 1.000 12.87928 80 TRP A C 1
ATOM 667 O O . TRP A 1 84 ? -7.84800 4.38800 21.87800 1.000 13.42405 80 TRP A O 1
ATOM 678 N N . THR A 1 85 ? -7.58100 6.54600 21.26600 1.000 13.98728 81 THR A N 1
ATOM 679 C CA . THR A 1 85 ? -8.67100 7.08500 22.06000 1.000 14.14785 81 THR A CA 1
ATOM 680 C C . THR A 1 85 ? -9.47800 8.04600 21.19900 1.000 14.78474 81 THR A C 1
ATOM 681 O O . THR A 1 85 ? -9.03100 8.48100 20.13200 1.000 14.87950 81 THR A O 1
ATOM 685 N N . ARG A 1 86 ? -10.67700 8.37400 21.68500 1.000 14.76899 82 ARG A N 1
ATOM 686 C CA A ARG A 1 86 ? -11.57600 9.34900 21.08000 0.500 16.12438 82 ARG A CA 1
ATOM 687 C CA B ARG A 1 86 ? -11.50400 9.39000 21.06100 0.500 16.13492 82 ARG A CA 1
ATOM 688 C C . ARG A 1 86 ? -11.85200 10.46300 22.08400 1.000 16.98238 82 ARG A C 1
ATOM 689 O O . ARG A 1 86 ? -11.83900 10.23600 23.29800 1.000 16.68235 82 ARG A O 1
ATOM 704 N N . ASN A 1 87 ? -12.14700 11.65500 21.56800 1.000 18.79841 83 ASN A N 1
ATOM 705 C CA . ASN A 1 87 ? -12.54300 12.82000 22.35400 1.000 22.89097 83 ASN A CA 1
ATOM 706 C C . ASN A 1 87 ? -11.68000 13.04600 23.59600 1.000 21.97508 83 ASN A C 1
ATOM 707 O O . ASN A 1 87 ? -12.17700 12.96400 24.72700 1.000 21.66189 83 ASN A O 1
ATOM 712 N N . PRO A 1 88 ? -10.39400 13.38300 23.43000 1.000 20.48019 84 PRO A N 1
ATOM 713 C CA . PRO A 1 88 ? -9.76100 13.65300 22.13500 1.000 20.01170 84 PRO A CA 1
ATOM 714 C C . PRO A 1 88 ? -9.32300 12.41900 21.35200 1.000 18.58785 84 PRO A C 1
ATOM 715 O O . PRO A 1 88 ? -9.01300 11.37000 21.92200 1.000 18.15358 84 PRO A O 1
ATOM 719 N N . LEU A 1 89 ? -9.30600 12.58200 20.03400 1.000 18.52994 85 LEU A N 1
ATOM 720 C CA . LEU A 1 89 ? -8.76400 11.59100 19.12100 1.000 17.82985 85 LEU A CA 1
ATOM 721 C C . LEU A 1 89 ? -7.24800 11.59700 19.24100 1.000 16.05333 85 LEU A C 1
ATOM 722 O O . LEU A 1 89 ? -6.59300 12.58500 18.89100 1.000 17.38769 85 LEU A O 1
ATOM 727 N N . VAL A 1 90 ? -6.69000 10.50500 19.75800 1.000 14.36892 86 VAL A N 1
ATOM 728 C CA . VAL A 1 90 ? -5.25300 10.36600 19.95600 1.000 13.88465 86 VAL A CA 1
ATOM 729 C C . VAL A 1 90 ? -4.87100 8.94800 19.57400 1.000 12.48713 86 VAL A C 1
ATOM 730 O O . VAL A 1 90 ? -5.58600 7.99300 19.89500 1.000 13.79251 86 VAL A O 1
ATOM 734 N N . SER A 1 91 ? -3.75400 8.79500 18.88600 1.000 12.14234 87 SER A N 1
ATOM 735 C CA A SER A 1 91 ? -3.15700 7.47900 18.72900 0.500 12.95296 87 SER A CA 1
ATOM 736 C CA B SER A 1 91 ? -3.14000 7.49000 18.70500 0.500 11.92915 87 SER A CA 1
ATOM 737 C C . SER A 1 91 ? -1.91200 7.40900 19.60200 1.000 11.88178 87 SER A C 1
ATOM 738 O O . SER A 1 91 ? -1.25000 8.41900 19.85200 1.000 12.46078 87 SER A O 1
ATOM 743 N N . TYR A 1 92 ? -1.60600 6.21600 20.09800 1.000 11.53699 88 TYR A N 1
ATOM 744 C CA . TYR A 1 92 ? -0.43300 6.07800 20.94800 1.000 11.46068 88 TYR A CA 1
ATOM 745 C C . TYR A 1 92 ? 0.33800 4.83100 20.54700 1.000 10.96062 88 TYR A C 1
ATOM 746 O O . TYR A 1 92 ? -0.23200 3.85000 20.05700 1.000 11.57120 88 TYR A O 1
ATOM 755 N N . LEU A 1 93 ? 1.65200 4.89400 20.76500 1.000 10.73163 89 LEU A N 1
ATOM 756 C CA A LEU A 1 93 ? 2.57200 3.81500 20.43000 0.500 10.83956 89 LEU A CA 1
ATOM 757 C CA B LEU A 1 93 ? 2.57800 3.82500 20.42300 0.500 11.07906 89 LEU A CA 1
ATOM 758 C C . LEU A 1 93 ? 3.55700 3.61800 21.56800 1.000 11.38698 89 LEU A C 1
ATOM 759 O O . LEU A 1 93 ? 4.17800 4.57800 22.03300 1.000 14.50310 89 LEU A O 1
ATOM 768 N N . ILE A 1 94 ? 3.69800 2.37200 22.01400 1.000 10.19736 90 ILE A N 1
ATOM 769 C CA . ILE A 1 94 ? 4.74700 1.97300 22.94600 1.000 9.54729 90 ILE A CA 1
ATOM 770 C C . ILE A 1 94 ? 5.67100 1.08800 22.12500 1.000 9.60256 90 ILE A C 1
ATOM 771 O O . ILE A 1 94 ? 5.35200 -0.07600 21.84400 1.000 10.41317 90 ILE A O 1
ATOM 776 N N . VAL A 1 95 ? 6.77800 1.67400 21.68800 1.000 10.01839 91 VAL A N 1
ATOM 777 C CA . VAL A 1 95 ? 7.66700 1.07800 20.70400 1.000 10.47108 91 VAL A CA 1
ATOM 778 C C . VAL A 1 95 ? 8.73800 0.26800 21.42100 1.000 10.56582 91 VAL A C 1
ATOM 779 O O . VAL A 1 95 ? 9.57800 0.82400 22.14400 1.000 10.82901 91 VAL A O 1
ATOM 783 N N . GLU A 1 96 ? 8.71700 -1.04500 21.19800 1.000 10.54214 92 GLU A N 1
ATOM 784 C CA . GLU A 1 96 ? 9.63200 -1.99600 21.81100 1.000 10.68426 92 GLU A CA 1
ATOM 785 C C . GLU A 1 96 ? 10.87100 -2.23700 20.95800 1.000 10.45530 92 GLU A C 1
ATOM 786 O O . GLU A 1 96 ? 11.97100 -2.43700 21.49200 1.000 11.90807 92 GLU A O 1
ATOM 792 N N . SER A 1 97 ? 10.71200 -2.22300 19.63700 1.000 10.20789 93 SER A N 1
ATOM 793 C CA . SER A 1 97 ? 11.84100 -2.39100 18.74100 1.000 9.82365 93 SER A CA 1
ATOM 794 C C . SER A 1 97 ? 11.57200 -1.63500 17.45200 1.000 10.08420 93 SER A C 1
ATOM 795 O O . SER A 1 97 ? 10.43400 -1.25500 17.15300 1.000 10.93428 93 SER A O 1
ATOM 798 N N . TRP A 1 98 ? 12.63900 -1.39600 16.70400 1.000 10.54477 94 TRP A N 1
ATOM 799 C CA . TRP A 1 98 ? 12.55400 -0.66700 15.45200 1.000 11.66597 94 TRP A CA 1
ATOM 800 C C . TRP A 1 98 ? 13.62100 -1.21100 14.52000 1.000 12.22130 94 TRP A C 1
ATOM 801 O O . TRP A 1 98 ? 14.47100 -2.01800 14.91400 1.000 14.24257 94 TRP A O 1
ATOM 812 N N . GLY A 1 99 ? 13.56800 -0.76300 13.27300 1.000 13.25036 95 GLY A N 1
ATOM 813 C CA . GLY A 1 99 ? 14.52800 -1.19600 12.28600 1.000 14.60578 95 GLY A CA 1
ATOM 814 C C . GLY A 1 99 ? 15.61800 -0.16200 12.11700 1.000 15.83751 95 GLY A C 1
ATOM 815 O O . GLY A 1 99 ? 16.35100 0.14700 13.05900 1.000 17.46400 95 GLY A O 1
ATOM 816 N N . THR A 1 100 ? 15.71200 0.40000 10.91800 1.000 15.53486 96 THR A N 1
ATOM 817 C CA . THR A 1 100 ? 16.76400 1.36000 10.61700 1.000 17.10345 96 THR A CA 1
ATOM 818 C C . THR A 1 100 ? 16.50700 2.74000 11.21100 1.000 17.42719 96 THR A C 1
ATOM 819 O O . THR A 1 100 ? 17.44800 3.53700 11.31700 1.000 19.91429 96 THR A O 1
ATOM 823 N N . TYR A 1 101 ? 15.26500 3.04500 11.58800 1.000 16.36653 97 TYR A N 1
ATOM 824 C CA . TYR A 1 101 ? 14.88500 4.37400 12.05000 1.000 16.51917 97 TYR A CA 1
ATOM 825 C C . TYR A 1 101 ? 14.22500 4.27500 13.41600 1.000 14.51896 97 TYR A C 1
ATOM 826 O O . TYR A 1 101 ? 13.25900 3.52700 13.59100 1.000 15.75854 97 TYR A O 1
ATOM 835 N N . ARG A 1 102 ? 14.73200 5.05200 14.37800 1.000 14.26100 98 ARG A N 1
ATOM 836 C CA . ARG A 1 102 ? 14.07600 5.11600 15.67800 1.000 13.29512 98 ARG A CA 1
ATOM 837 C C . ARG A 1 102 ? 13.21200 6.36100 15.73300 1.000 13.74517 98 ARG A C 1
ATOM 838 O O . ARG A 1 102 ? 13.68400 7.45500 15.39100 1.000 14.96897 98 ARG A O 1
ATOM 846 N N . PRO A 1 103 ? 11.94200 6.24700 16.11300 1.000 13.74253 99 PRO A N 1
ATOM 847 C CA . PRO A 1 103 ? 11.08200 7.43200 16.10400 1.000 15.34010 99 PRO A CA 1
ATOM 848 C C . PRO A 1 103 ? 11.56800 8.48000 17.09200 1.000 15.86909 99 PRO A C 1
ATOM 849 O O . PRO A 1 103 ? 12.25300 8.18000 18.07400 1.000 17.90879 99 PRO A O 1
ATOM 853 N N . THR A 1 104 ? 11.22800 9.72800 16.79100 1.000 14.88479 100 THR A N 1
ATOM 854 C CA . THR A 1 104 ? 11.55100 10.85500 17.64300 1.000 15.79541 100 THR A CA 1
ATOM 855 C C . THR A 1 104 ? 10.43500 11.88100 17.49400 1.000 15.69278 100 THR A C 1
ATOM 856 O O . THR A 1 104 ? 9.53600 11.73100 16.66800 1.000 17.49295 100 THR A O 1
ATOM 860 N N . GLY A 1 105 ? 10.49200 12.92600 18.30400 1.000 15.70064 101 GLY A N 1
ATOM 861 C CA . GLY A 1 105 ? 9.44500 13.92600 18.28700 1.000 14.08731 101 GLY A CA 1
ATOM 862 C C . GLY A 1 105 ? 9.68400 14.93800 19.37700 1.000 14.10310 101 GLY A C 1
ATOM 863 O O . GLY A 1 105 ? 10.83700 15.16200 19.75200 1.000 15.19005 101 GLY A O 1
ATOM 864 N N . THR A 1 106 ? 8.63300 15.55900 19.90100 1.000 12.97930 102 THR A N 1
ATOM 865 C CA . THR A 1 106 ? 8.81000 16.49100 21.01100 1.000 14.18731 102 THR A CA 1
ATOM 866 C C . THR A 1 106 ? 9.07300 15.69800 22.27900 1.000 14.34524 102 THR A C 1
ATOM 867 O O . THR A 1 106 ? 8.18700 14.99300 22.76800 1.000 14.53472 102 THR A O 1
ATOM 871 N N . TYR A 1 107 ? 10.28500 15.82500 22.81500 1.000 15.20850 103 TYR A N 1
ATOM 872 C CA . TYR A 1 107 ? 10.70900 15.03200 23.95800 1.000 16.67447 103 TYR A CA 1
ATOM 873 C C . TYR A 1 107 ? 10.08200 15.57300 25.23400 1.000 18.00619 103 TYR A C 1
ATOM 874 O O . TYR A 1 107 ? 10.18800 16.76600 25.53100 1.000 19.33529 103 TYR A O 1
ATOM 883 N N . LYS A 1 108 ? 9.44300 14.68400 25.99600 1.000 18.38257 104 LYS A N 1
ATOM 884 C CA . LYS A 1 108 ? 8.74300 15.05000 27.21500 1.000 19.84591 104 LYS A CA 1
ATOM 885 C C . LYS A 1 108 ? 9.39300 14.51200 28.47900 1.000 20.89604 104 LYS A C 1
ATOM 886 O O . LYS A 1 108 ? 9.00400 14.92500 29.57700 1.000 26.11764 104 LYS A O 1
ATOM 892 N N . GLY A 1 109 ? 10.38400 13.64000 28.36300 1.000 20.24856 105 GLY A N 1
ATOM 893 C CA . GLY A 1 109 ? 10.95900 12.98700 29.51600 1.000 19.02737 105 GLY A CA 1
ATOM 894 C C . GLY A 1 109 ? 11.00200 11.49700 29.28500 1.000 17.78247 105 GLY A C 1
ATOM 895 O O . GLY A 1 109 ? 10.89300 11.03000 28.14700 1.000 17.27979 105 GLY A O 1
ATOM 896 N N . THR A 1 110 ? 11.14700 10.73800 30.36900 1.000 15.77698 106 THR A N 1
ATOM 897 C CA . THR A 1 110 ? 11.28800 9.29200 30.29500 1.000 14.54263 106 THR A CA 1
ATOM 898 C C . THR A 1 110 ? 10.34300 8.62900 31.27500 1.000 12.77138 106 THR A C 1
ATOM 899 O O . THR A 1 110 ? 9.90600 9.22600 32.25900 1.000 13.59776 106 THR A O 1
ATOM 903 N N . VAL A 1 111 ? 10.07400 7.35600 31.01300 1.000 12.96611 107 VAL A N 1
ATOM 904 C CA . VAL A 1 111 ? 9.39100 6.50900 31.97200 1.000 13.22931 107 VAL A CA 1
ATOM 905 C C . VAL A 1 111 ? 10.15200 5.19800 32.05100 1.000 13.16878 107 VAL A C 1
ATOM 906 O O . VAL A 1 111 ? 10.53700 4.62800 31.02400 1.000 13.96886 107 VAL A O 1
ATOM 910 N N . THR A 1 112 ? 10.42000 4.75700 33.27000 1.000 13.61620 108 THR A N 1
ATOM 911 C CA . THR A 1 112 ? 11.11500 3.50600 33.51000 1.000 14.37683 108 THR A CA 1
ATOM 912 C C . THR A 1 112 ? 10.08200 2.49400 33.97500 1.000 14.49263 108 THR A C 1
ATOM 913 O O . THR A 1 112 ? 9.39900 2.71400 34.98100 1.000 15.86644 108 THR A O 1
ATOM 917 N N . THR A 1 113 ? 9.96500 1.40000 33.23300 1.000 13.83727 109 THR A N 1
ATOM 918 C CA . THR A 1 113 ? 8.95300 0.39500 33.51200 1.000 13.16615 109 THR A CA 1
ATOM 919 C C . THR A 1 113 ? 9.36700 -0.88400 32.80200 1.000 13.23457 109 THR A C 1
ATOM 920 O O . THR A 1 113 ? 9.99400 -0.84000 31.74000 1.000 12.91348 109 THR A O 1
ATOM 924 N N . ASP A 1 114 ? 9.03600 -2.02200 33.41200 1.000 13.87675 110 ASP A N 1
ATOM 925 C CA . ASP A 1 114 ? 9.25400 -3.31600 32.76600 1.000 14.48733 110 ASP A CA 1
ATOM 926 C C . ASP A 1 114 ? 10.71600 -3.51100 32.37500 1.000 14.34787 110 ASP A C 1
ATOM 927 O O . ASP A 1 114 ? 11.03500 -4.05000 31.31300 1.000 14.85844 110 ASP A O 1
ATOM 932 N N . GLY A 1 115 ? 11.61600 -3.06500 33.24600 1.000 15.33745 111 GLY A N 1
ATOM 933 C CA . GLY A 1 115 ? 13.02800 -3.29200 33.04500 1.000 16.51654 111 GLY A CA 1
ATOM 934 C C . GLY A 1 115 ? 13.68800 -2.42300 32.00400 1.000 17.76932 111 GLY A C 1
ATOM 935 O O . GLY A 1 115 ? 14.86600 -2.64500 31.69200 1.000 20.26696 111 GLY A O 1
ATOM 936 N N . GLY A 1 116 ? 12.97900 -1.43200 31.46500 1.000 16.37707 112 GLY A N 1
ATOM 937 C CA . GLY A 1 116 ? 13.53400 -0.57800 30.44600 1.000 16.86393 112 GLY A CA 1
ATOM 938 C C . GLY A 1 116 ? 13.20500 0.87600 30.72900 1.000 15.35062 112 GLY A C 1
ATOM 939 O O . GLY A 1 116 ? 12.33100 1.19900 31.53200 1.000 16.16649 112 GLY A O 1
ATOM 940 N N . THR A 1 117 ? 13.92500 1.74500 30.03700 1.000 14.83212 113 THR A N 1
ATOM 941 C CA . THR A 1 117 ? 13.68100 3.17700 30.08700 1.000 13.83993 113 THR A CA 1
ATOM 942 C C . THR A 1 117 ? 13.20400 3.60100 28.71300 1.000 13.40828 113 THR A C 1
ATOM 943 O O . THR A 1 117 ? 13.81800 3.24800 27.70400 1.000 15.06898 113 THR A O 1
ATOM 947 N N . TYR A 1 118 ? 12.09300 4.32200 28.68300 1.000 12.14234 114 TYR A N 1
ATOM 948 C CA . TYR A 1 118 ? 11.46500 4.74800 27.44800 1.000 11.60544 114 TYR A CA 1
ATOM 949 C C . TYR A 1 118 ? 11.50400 6.26200 27.36800 1.000 12.29761 114 TYR A C 1
ATOM 950 O O . TYR A 1 118 ? 11.19500 6.94900 28.34200 1.000 12.99769 114 TYR A O 1
ATOM 959 N N . ASP A 1 119 ? 11.84100 6.77200 26.19400 1.000 12.93716 115 ASP A N 1
ATOM 960 C CA . ASP A 1 119 ? 11.68900 8.19000 25.92700 1.000 12.82927 115 ASP A CA 1
ATOM 961 C C . ASP A 1 119 ? 10.24300 8.48500 25.56300 1.000 11.91336 115 ASP A C 1
ATOM 962 O O . ASP A 1 119 ? 9.60900 7.73200 24.81800 1.000 11.95546 115 ASP A O 1
ATOM 967 N N . ILE A 1 120 ? 9.71700 9.57500 26.10200 1.000 11.29487 116 ILE A N 1
ATOM 968 C CA . ILE A 1 120 ? 8.34900 10.01000 25.84400 1.000 11.31066 116 ILE A CA 1
ATOM 969 C C . ILE A 1 120 ? 8.37500 11.12100 24.80300 1.000 12.04759 116 ILE A C 1
ATOM 970 O O . ILE A 1 120 ? 9.08000 12.12900 24.98000 1.000 12.90820 116 ILE A O 1
ATOM 975 N N . TYR A 1 121 ? 7.59400 10.95300 23.72900 1.000 12.26865 117 TYR A N 1
ATOM 976 C CA . TYR A 1 121 ? 7.46900 11.96900 22.69600 1.000 12.03971 117 TYR A CA 1
ATOM 977 C C . TYR A 1 121 ? 6.00400 12.23100 22.39800 1.000 12.47922 117 TYR A C 1
ATOM 978 O O . TYR A 1 121 ? 5.14800 11.36000 22.57400 1.000 12.62659 117 TYR A O 1
ATOM 987 N N . GLU A 1 122 ? 5.72600 13.44400 21.93100 1.000 13.13719 118 GLU A N 1
ATOM 988 C CA . GLU A 1 122 ? 4.45100 13.75000 21.30600 1.000 14.38212 118 GLU A CA 1
ATOM 989 C C . GLU A 1 122 ? 4.72000 14.32900 19.92900 1.000 14.57158 118 GLU A C 1
ATOM 990 O O . GLU A 1 122 ? 5.69400 15.06100 19.73000 1.000 14.91371 118 GLU A O 1
ATOM 996 N N . THR A 1 123 ? 3.88600 13.94500 18.97000 1.000 14.95583 119 THR A N 1
ATOM 997 C CA . THR A 1 123 ? 3.95100 14.48200 17.62200 1.000 15.92964 119 THR A CA 1
ATOM 998 C C . THR A 1 123 ? 2.53100 14.74900 17.15200 1.000 17.20084 119 THR A C 1
ATOM 999 O O . THR A 1 123 ? 1.55200 14.28200 17.74500 1.000 16.61919 119 THR A O 1
ATOM 1003 N N . TRP A 1 124 ? 2.42300 15.51200 16.07600 1.000 20.11696 120 TRP A N 1
ATOM 1004 C CA . TRP A 1 124 ? 1.17800 15.64200 15.34100 1.000 20.95918 120 TRP A CA 1
ATOM 1005 C C . TRP A 1 124 ? 1.30700 14.87200 14.03700 1.000 21.09340 120 TRP A C 1
ATOM 1006 O O . TRP A 1 124 ? 2.36400 14.88000 13.40000 1.000 23.61210 120 TRP A O 1
ATOM 1017 N N . ARG A 1 125 ? 0.23700 14.19400 13.65500 1.000 18.34047 121 ARG A N 1
ATOM 1018 C CA . ARG A 1 125 ? 0.15200 13.53800 12.36300 1.000 18.06413 121 ARG A CA 1
ATOM 1019 C C . ARG A 1 125 ? -0.90400 14.27400 11.55500 1.000 16.93502 121 ARG A C 1
ATOM 1020 O O . ARG A 1 125 ? -2.02400 14.47300 12.03400 1.000 16.04544 121 ARG A O 1
ATOM 1028 N N . TYR A 1 126 ? -0.54900 14.69700 10.34400 1.000 18.26674 122 TYR A N 1
ATOM 1029 C CA . TYR A 1 126 ? -1.38900 15.60300 9.56800 1.000 18.50364 122 TYR A CA 1
ATOM 1030 C C . TYR A 1 126 ? -2.21500 14.83900 8.54800 1.000 18.49311 122 TYR A C 1
ATOM 1031 O O . TYR A 1 126 ? -1.67300 14.03400 7.78200 1.000 19.78534 122 TYR A O 1
ATOM 1040 N N . ASN A 1 127 ? -3.52100 15.09800 8.55600 1.000 19.14319 123 ASN A N 1
ATOM 1041 C CA . ASN A 1 127 ? -4.46600 14.62200 7.54500 1.000 21.67506 123 ASN A CA 1
ATOM 1042 C C . ASN A 1 127 ? -4.19800 13.16900 7.16100 1.000 21.59874 123 ASN A C 1
ATOM 1043 O O . ASN A 1 127 ? -3.91300 12.83100 6.01200 1.000 23.63843 123 ASN A O 1
ATOM 1048 N N . ALA A 1 128 ? -4.28800 12.31000 8.16400 1.000 20.57493 124 ALA A N 1
ATOM 1049 C CA . ALA A 1 128 ? -3.91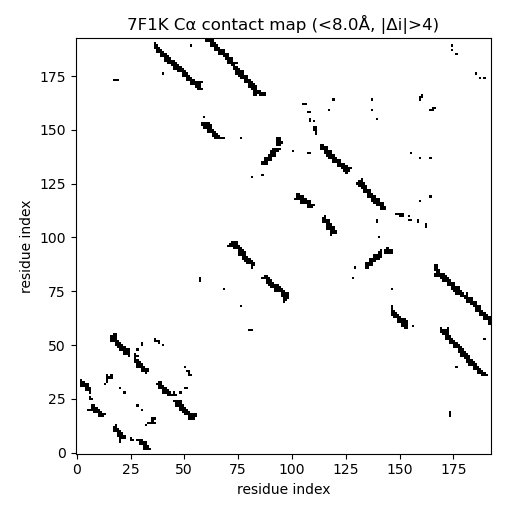600 10.91400 8.04700 1.000 20.97497 124 ALA A CA 1
ATOM 1050 C C . ALA A 1 128 ? -5.09500 10.02300 8.41600 1.000 20.17751 124 ALA A C 1
ATOM 1051 O O . ALA A 1 128 ? -6.02100 10.46100 9.10500 1.000 18.35362 124 ALA A O 1
ATOM 1053 N N . PRO A 1 129 ? -5.09000 8.76800 7.97100 1.000 22.24617 125 PRO A N 1
ATOM 1054 C CA . PRO A 1 129 ? -6.16700 7.84700 8.35600 1.000 22.33830 125 PRO A CA 1
ATOM 1055 C C . PRO A 1 129 ? -6.24500 7.69300 9.86700 1.000 20.44861 125 PRO A C 1
ATOM 1056 O O . PRO A 1 129 ? -5.22800 7.61800 10.55700 1.000 21.60135 125 PRO A O 1
ATOM 1060 N N . SER A 1 130 ? -7.47200 7.65000 10.37800 1.000 20.38542 126 SER A N 1
ATOM 1061 C CA . SER A 1 130 ? -7.70400 7.47800 11.80300 1.000 19.62480 126 SER A CA 1
ATOM 1062 C C . SER A 1 130 ? -8.99500 6.69800 11.98800 1.000 19.38532 126 SER A C 1
ATOM 1063 O O . SER A 1 130 ? -9.72300 6.42700 11.03000 1.000 20.32751 126 SER A O 1
ATOM 1066 N N . ILE A 1 131 ? -9.29500 6.36700 13.24500 1.000 18.85104 127 ILE A N 1
ATOM 1067 C CA . ILE A 1 131 ? -10.57300 5.73500 13.55500 1.000 18.96946 127 ILE A CA 1
ATOM 1068 C C . ILE A 1 131 ? -11.75900 6.65900 13.32400 1.000 19.08791 127 ILE A C 1
ATOM 1069 O O . ILE A 1 131 ? -12.90500 6.20300 13.39100 1.000 20.34857 127 ILE A O 1
ATOM 1074 N N . GLU A 1 132 ? -11.52200 7.94100 13.04700 1.000 19.49322 128 GLU A N 1
ATOM 1075 C CA . GLU A 1 132 ? -12.59000 8.89000 12.74500 1.000 19.57483 128 GLU A CA 1
ATOM 1076 C C . GLU A 1 132 ? -12.33300 9.58700 11.41800 1.000 22.07775 128 GLU A C 1
ATOM 1077 O O . GLU A 1 132 ? -12.54700 10.79200 11.27300 1.000 26.24136 128 GLU A O 1
ATOM 1083 N N . GLY A 1 133 ? -11.88300 8.83600 10.42600 1.000 22.53830 129 GLY A N 1
ATOM 1084 C CA . GLY A 1 133 ? -11.67800 9.37600 9.09700 1.000 22.55147 129 GLY A CA 1
ATOM 1085 C C . GLY A 1 133 ? -10.30800 10.00400 8.95000 1.000 21.68822 129 GLY A C 1
ATOM 1086 O O . 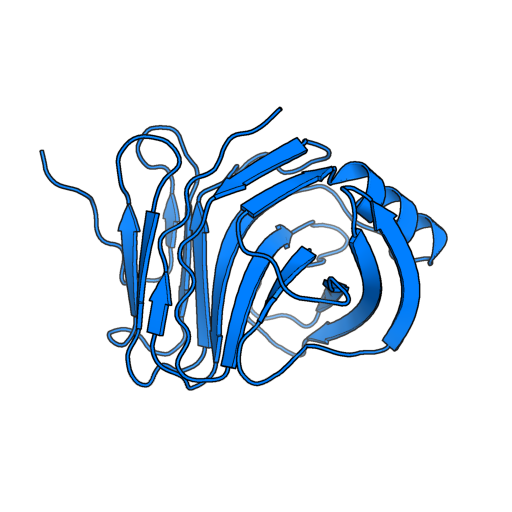GLY A 1 133 ? -9.45100 9.92800 9.83300 1.000 22.11195 129 GLY A O 1
ATOM 1087 N N . THR A 1 134 ? -10.09900 10.64500 7.80400 1.000 21.90930 130 THR A N 1
ATOM 1088 C CA . THR A 1 134 ? -8.82200 11.29400 7.53600 1.000 23.24105 130 THR A CA 1
ATOM 1089 C C . THR A 1 134 ? -8.77000 12.62000 8.28100 1.000 21.98823 130 THR A C 1
ATOM 1090 O O . THR A 1 134 ? -9.59200 13.51000 8.02500 1.000 24.32009 130 THR A O 1
ATOM 1094 N N A ARG A 1 135 ? -7.79300 12.73300 9.19500 0.500 19.53535 131 ARG A N 1
ATOM 1095 N N B ARG A 1 135 ? -7.80300 12.78300 9.16300 0.500 19.53535 131 ARG A N 1
ATOM 1096 C CA A ARG A 1 135 ? -7.74400 13.71700 10.27300 0.500 19.30370 131 ARG A CA 1
ATOM 1097 C CA B ARG A 1 135 ? -7.62600 14.09500 9.76900 0.500 19.30370 131 ARG A CA 1
ATOM 1098 C C A ARG A 1 135 ? -6.30200 14.08000 10.60000 0.500 18.19569 131 ARG A C 1
ATOM 1099 C C B ARG A 1 135 ? -6.34000 14.11600 10.57700 0.500 18.19569 131 ARG A C 1
ATOM 1100 O O A ARG A 1 135 ? -5.37200 13.31000 10.34700 0.500 19.15106 131 ARG A O 1
ATOM 1101 O O B ARG A 1 135 ? -5.57600 13.14500 10.61900 0.500 19.15106 131 ARG A O 1
ATOM 1116 N N . THR A 1 136 ? -6.13500 15.23900 11.23800 1.000 16.66131 132 THR A N 1
ATOM 1117 C CA . THR A 1 136 ? -4.93200 15.53500 11.98600 1.000 14.87689 132 THR A CA 1
ATOM 1118 C C . THR A 1 136 ? -5.18000 15.20400 13.45000 1.000 16.48234 132 THR A C 1
ATOM 1119 O O . THR A 1 136 ? -6.25000 15.50100 13.99000 1.000 20.23274 132 THR A O 1
ATOM 1123 N N . PHE A 1 137 ? -4.20000 14.57000 14.08500 1.000 15.76120 133 PHE A N 1
ATOM 1124 C CA . PHE A 1 137 ? -4.37000 14.12600 15.45900 1.000 16.81393 133 PHE A CA 1
ATOM 1125 C C . PHE A 1 137 ? -2.99400 13.98600 16.08700 1.000 15.30851 133 PHE A C 1
ATOM 1126 O O . PHE A 1 137 ? -1.98600 13.84700 15.39100 1.000 14.50315 133 PHE A O 1
ATOM 1134 N N . GLN A 1 138 ? -2.96300 14.00400 17.41300 1.000 16.34810 134 GLN A N 1
ATOM 1135 C CA . GLN A 1 138 ? -1.70300 13.80500 18.10900 1.000 16.96660 134 GLN A CA 1
ATOM 1136 C C . GLN A 1 138 ? -1.37700 12.32800 18.25200 1.000 14.59001 134 GLN A C 1
ATOM 1137 O O . GLN A 1 138 ? -2.26200 11.46700 18.32600 1.000 15.08742 134 GLN A O 1
ATOM 1143 N N . ILE A 1 139 ? -0.07900 12.04500 18.31400 1.000 13.85833 135 ILE A N 1
ATOM 1144 C CA . ILE A 1 139 ? 0.43300 10.72500 18.65100 1.000 13.74516 135 ILE A CA 1
ATOM 1145 C C . ILE A 1 139 ? 1.25200 10.86400 19.92400 1.000 12.72925 135 ILE A C 1
ATOM 1146 O O . ILE A 1 139 ? 2.09900 11.76400 20.03000 1.000 13.69251 135 ILE A O 1
ATOM 1151 N N . PHE A 1 140 ? 0.97500 9.99600 20.89400 1.000 11.64492 136 PHE A N 1
ATOM 1152 C CA . PHE A 1 140 ? 1.76200 9.88700 22.11600 1.000 11.80018 136 PHE A CA 1
ATOM 1153 C C . PHE A 1 140 ? 2.66000 8.66400 21.97900 1.000 11.41856 136 PHE A C 1
ATOM 1154 O O . PHE A 1 140 ? 2.18800 7.59200 21.59700 1.000 12.74502 136 PHE A O 1
ATOM 1162 N N . TRP A 1 141 ? 3.94200 8.82500 22.30300 1.000 10.57373 137 TRP A N 1
ATOM 1163 C CA . TRP A 1 141 ? 4.93800 7.77800 22.13100 1.000 10.81586 137 TRP A CA 1
ATOM 1164 C C . TRP A 1 141 ? 5.66200 7.50500 23.44000 1.000 10.65795 137 TRP A C 1
ATOM 1165 O O . TRP A 1 141 ? 6.07600 8.43800 24.13400 1.000 11.85017 137 TRP A O 1
ATOM 1176 N N . SER A 1 142 ? 5.88200 6.22200 23.73300 1.000 10.04998 138 SER A N 1
ATOM 1177 C CA . SER A 1 142 ? 6.99300 5.78100 24.57100 1.000 10.24737 138 SER A CA 1
ATOM 1178 C C . SER A 1 142 ? 7.88500 4.91900 23.70200 1.000 11.01852 138 SER A C 1
ATOM 1179 O O . SER A 1 142 ? 7.40100 3.94700 23.10900 1.000 11.45013 138 SER A O 1
ATOM 1182 N N . VAL A 1 143 ? 9.16800 5.26100 23.61900 1.000 11.64753 139 VAL A N 1
ATOM 1183 C CA . VAL A 1 143 ? 10.09000 4.54000 22.75900 1.000 11.80547 139 VAL A CA 1
ATOM 1184 C C . VAL A 1 143 ? 11.19500 3.97200 23.63300 1.000 12.56343 139 VAL A C 1
ATOM 1185 O O . VAL A 1 143 ? 11.94900 4.73200 24.25000 1.000 12.95558 139 VAL A O 1
ATOM 1189 N N . ARG A 1 144 ? 11.31200 2.64800 23.67800 1.000 12.76084 140 ARG A N 1
ATOM 1190 C CA A ARG A 1 144 ? 12.31800 2.01200 24.52200 0.500 13.58725 140 ARG A CA 1
ATOM 1191 C CA B ARG A 1 144 ? 12.31000 2.05700 24.55300 0.500 13.60304 140 ARG A CA 1
ATOM 1192 C C . ARG A 1 144 ? 13.71000 2.47100 24.10600 1.000 15.49534 140 ARG A C 1
ATOM 1193 O O . ARG A 1 144 ? 13.99100 2.63400 22.91300 1.000 17.31660 140 ARG A O 1
ATOM 1208 N N A GLN A 1 145 ? 14.55700 2.81200 25.08300 0.500 13.32142 141 GLN A N 1
ATOM 1209 N N B GLN A 1 145 ? 14.60800 2.57200 25.08900 0.500 16.20861 141 GLN A N 1
ATOM 1210 C CA A GLN A 1 145 ? 15.84900 3.39900 24.72100 0.500 11.99495 141 GLN A CA 1
ATOM 1211 C CA B GLN A 1 145 ? 16.03200 2.69800 24.80600 0.500 18.24042 141 GLN A CA 1
ATOM 1212 C C A GLN A 1 145 ? 16.75700 2.40900 23.99500 0.500 10.37636 141 GLN A C 1
ATOM 1213 C C B GLN A 1 145 ? 16.67400 1.34000 24.52500 0.500 19.59848 141 GLN A C 1
ATOM 1214 O O A GLN A 1 145 ? 17.66700 2.83100 23.27400 0.500 10.61846 141 GLN A O 1
ATOM 1215 O O B GLN A 1 145 ? 17.48000 1.21500 23.59600 0.500 20.66966 141 GLN A O 1
ATOM 1226 N N A GLN A 1 146 ? 16.50700 1.11000 24.15500 0.500 10.93428 142 GLN A N 1
ATOM 1227 N N B GLN A 1 146 ? 16.32500 0.31000 25.29800 0.500 18.70892 142 GLN A N 1
ATOM 1228 C CA A GLN A 1 146 ? 17.15100 0.05400 23.38600 0.500 10.38686 142 GLN A CA 1
ATOM 1229 C CA B GLN A 1 146 ? 16.84400 -1.04100 25.07200 0.500 19.73534 142 GLN A CA 1
ATOM 1230 C C A GLN A 1 146 ? 16.07700 -0.95700 23.00500 0.500 9.62626 142 GLN A C 1
ATOM 1231 C C B GLN A 1 146 ? 15.88200 -1.78900 24.15600 0.500 17.79303 142 GLN A C 1
ATOM 1232 O O A GLN A 1 146 ? 15.02700 -1.02800 23.64100 0.500 10.51318 142 GLN A O 1
ATOM 1233 O O B GLN A 1 146 ? 14.87400 -2.33100 24.61600 0.500 19.62479 142 GLN A O 1
ATOM 1244 N N A LYS A 1 147 ? 16.35600 -1.75600 21.97500 0.500 10.51055 143 LYS A N 1
ATOM 1245 N N B LYS A 1 147 ? 16.19800 -1.81400 22.85600 0.500 17.15346 143 LYS A N 1
ATOM 1246 C CA A LYS A 1 147 ? 15.36200 -2.66100 21.40100 0.500 11.36331 143 LYS A CA 1
ATOM 1247 C CA B LYS A 1 147 ? 15.43900 -2.58900 21.87800 0.500 17.27452 143 LYS A CA 1
ATOM 1248 C C A LYS A 1 147 ? 15.18400 -3.92500 22.24800 0.500 12.66870 143 LYS A C 1
ATOM 1249 C C B LYS A 1 147 ? 15.18500 -3.98900 22.41000 0.500 14.67948 143 LYS A C 1
ATOM 1250 O O A LYS A 1 147 ? 16.12400 -4.39400 22.89500 0.500 13.06086 143 LYS A O 1
ATOM 1251 O O B LYS A 1 147 ? 16.08600 -4.62800 22.95600 0.500 14.63474 143 LYS A O 1
ATOM 1262 N N . ARG A 1 148 ? 13.96700 -4.48600 22.22200 1.000 13.03719 144 ARG A N 1
ATOM 1263 C CA . ARG A 1 148 ? 13.69900 -5.85400 22.66100 1.000 13.18456 144 ARG A CA 1
ATOM 1264 C C . ARG A 1 148 ? 12.50500 -6.40400 21.88900 1.000 12.45028 144 ARG A C 1
ATOM 1265 O O . ARG A 1 148 ? 11.71800 -5.65400 21.30300 1.000 12.37393 144 ARG A O 1
ATOM 1273 N N . THR A 1 149 ? 12.39300 -7.73700 21.88000 1.000 12.95031 145 THR A N 1
ATOM 1274 C CA . THR A 1 149 ? 11.34400 -8.40400 21.11500 1.000 12.83980 145 THR A CA 1
ATOM 1275 C C . THR A 1 149 ? 10.53800 -9.39400 21.95200 1.000 12.46344 145 THR A C 1
ATOM 1276 O O . THR A 1 149 ? 9.82500 -10.23600 21.39300 1.000 13.19771 145 THR A O 1
ATOM 1280 N N . SER A 1 150 ? 10.63500 -9.31200 23.27500 1.000 12.58975 146 SER A N 1
ATOM 1281 C CA . SER A 1 150 ? 9.77100 -10.07300 24.16400 1.000 12.67399 146 SER A CA 1
ATOM 1282 C C . SER A 1 150 ? 9.77000 -9.39600 25.52200 1.000 12.58713 146 SER A C 1
ATOM 1283 O O . SER A 1 150 ? 10.74000 -8.73000 25.89500 1.000 13.80041 146 SER A O 1
ATOM 1286 N N . GLY A 1 151 ? 8.67900 -9.57100 26.25400 1.000 12.55028 147 GLY A N 1
ATOM 1287 C CA . GLY A 1 151 ? 8.58700 -9.04600 27.59800 1.000 13.18455 147 GLY A CA 1
ATOM 1288 C C . GLY A 1 151 ? 7.15900 -8.65900 27.93400 1.000 12.59766 147 GLY A C 1
ATOM 1289 O O . GLY A 1 151 ? 6.20800 -9.05700 27.26600 1.000 13.56354 147 GLY A O 1
ATOM 1290 N N . THR A 1 152 ? 7.03500 -7.86700 28.99100 1.000 11.80547 148 THR A N 1
ATOM 1291 C CA . THR A 1 152 ? 5.75600 -7.41400 29.50500 1.000 13.28458 148 THR A CA 1
ATOM 1292 C C . THR A 1 152 ? 5.70100 -5.89500 29.42000 1.000 12.45816 148 THR A C 1
ATOM 1293 O O . THR A 1 152 ? 6.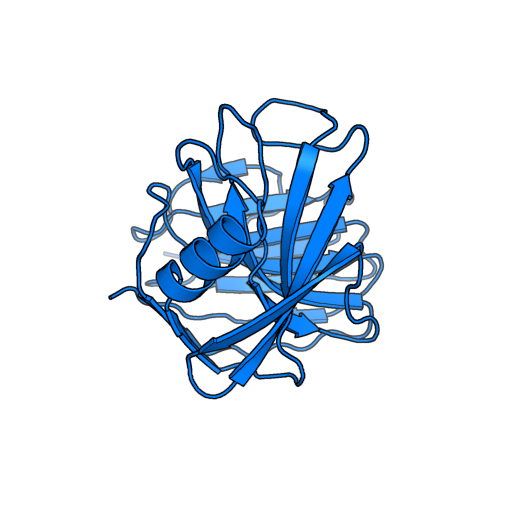69500 -5.21900 29.70000 1.000 12.21339 148 THR A O 1
ATOM 1297 N N . ILE A 1 153 ? 4.55200 -5.37000 28.99400 1.000 11.53173 149 ILE A N 1
ATOM 1298 C CA . ILE A 1 153 ? 4.29600 -3.93500 28.92900 1.000 11.23169 149 ILE A CA 1
ATOM 1299 C C . ILE A 1 153 ? 3.22200 -3.62400 29.95800 1.000 11.10012 149 ILE A C 1
ATOM 1300 O O . ILE A 1 153 ? 2.07700 -4.07700 29.82600 1.000 12.19232 149 ILE A O 1
ATOM 1305 N N . THR A 1 154 ? 3.58800 -2.87100 30.99300 1.000 11.83968 150 THR A N 1
ATOM 1306 C CA . THR A 1 154 ? 2.63100 -2.42400 32.00300 1.000 13.46616 150 THR A CA 1
ATOM 1307 C C . THR A 1 154 ? 2.07600 -1.09400 31.50800 1.000 12.50028 150 THR A C 1
ATOM 1308 O O . THR A 1 154 ? 2.62300 -0.02200 31.77100 1.000 13.05296 150 THR A O 1
ATOM 1312 N N . ILE A 1 155 ? 0.97100 -1.17300 30.76400 1.000 12.37394 151 ILE A N 1
ATOM 1313 C CA . ILE A 1 155 ? 0.51500 -0.02700 29.97900 1.000 12.88189 151 ILE A CA 1
ATOM 1314 C C . ILE A 1 155 ? 0.17600 1.16000 30.87500 1.000 12.56608 151 ILE A C 1
ATOM 1315 O O . ILE A 1 155 ? 0.44800 2.31800 30.52400 1.000 13.01085 151 ILE A O 1
ATOM 1320 N N . GLY A 1 156 ? -0.40500 0.89400 32.05100 1.000 13.73199 152 GLY A N 1
ATOM 1321 C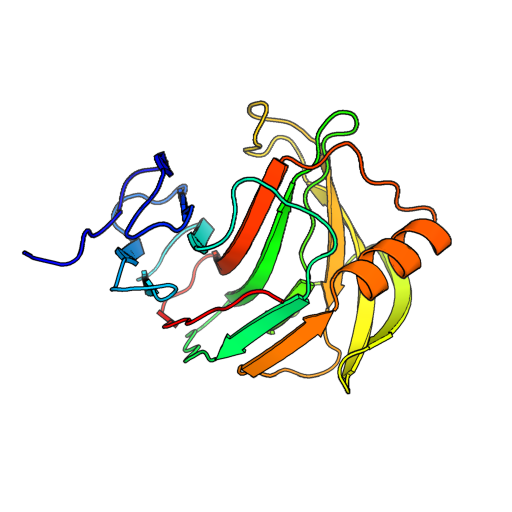 CA . GLY A 1 156 ? -0.76500 1.97300 32.95600 1.000 14.58998 152 GLY A CA 1
ATOM 1322 C C . GLY A 1 156 ? 0.40800 2.85000 33.35600 1.000 13.73464 152 GLY A C 1
ATOM 1323 O O . GLY A 1 156 ? 0.23900 4.04800 33.60500 1.000 14.31890 152 GLY A O 1
ATOM 1324 N N . ASN A 1 157 ? 1.61300 2.27600 33.42700 1.000 13.16087 153 ASN A N 1
ATOM 1325 C CA . ASN A 1 157 ? 2.767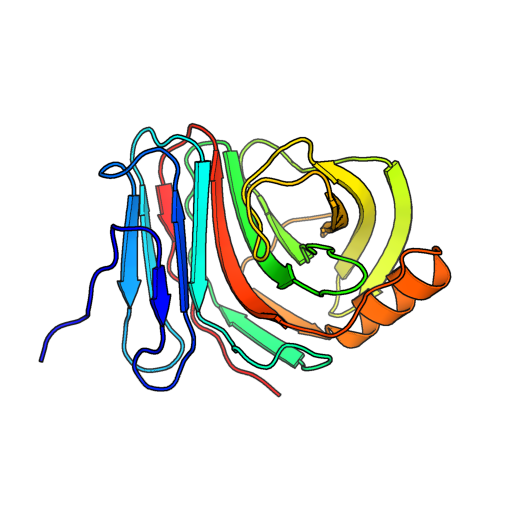00 3.10400 33.76900 1.000 13.05034 153 ASN A CA 1
ATOM 1326 C C . ASN A 1 157 ? 3.05100 4.12100 32.67500 1.000 12.21866 153 ASN A C 1
ATOM 1327 O O . ASN A 1 157 ? 3.45900 5.25400 32.95600 1.000 12.45289 153 ASN A O 1
ATOM 1332 N N . HIS A 1 158 ? 2.83300 3.73000 31.41900 1.000 11.72386 154 HIS A N 1
ATOM 1333 C CA . HIS A 1 158 ? 2.98900 4.66500 30.31200 1.000 10.98957 154 HIS A CA 1
ATOM 1334 C C . HIS A 1 158 ? 1.90300 5.72700 30.33700 1.000 11.72912 154 HIS A C 1
ATOM 1335 O O . HIS A 1 158 ? 2.18900 6.92100 30.21100 1.000 12.02126 154 HIS A O 1
ATOM 1342 N N . PHE A 1 159 ? 0.64700 5.30700 30.49000 1.000 12.00284 155 PHE A N 1
ATOM 1343 C CA . PHE A 1 159 ? -0.44900 6.26800 30.55600 1.000 11.92653 155 PHE A CA 1
ATOM 1344 C C . PHE A 1 159 ? -0.21800 7.28500 31.66800 1.000 12.66345 155 PHE A C 1
ATOM 1345 O O . PHE A 1 159 ? -0.46100 8.48200 31.48100 1.000 13.42405 155 PHE A O 1
ATOM 1353 N N . ASP A 1 160 ? 0.24200 6.82400 32.83500 1.000 12.78452 156 ASP A N 1
ATOM 1354 C CA . ASP A 1 160 ? 0.45800 7.73400 33.95500 1.000 13.87147 156 ASP A CA 1
ATOM 1355 C C . ASP A 1 160 ? 1.58000 8.71900 33.65800 1.000 12.99245 156 ASP A C 1
ATOM 1356 O O . ASP A 1 160 ? 1.48100 9.90200 34.00700 1.000 14.16624 156 ASP A O 1
ATOM 1361 N N . ALA A 1 161 ? 2.65300 8.25500 33.01900 1.000 12.20550 157 ALA A N 1
ATOM 1362 C CA . ALA A 1 161 ? 3.75300 9.15000 32.67900 1.000 12.19498 157 ALA A CA 1
ATOM 1363 C C . ALA A 1 161 ? 3.32500 10.16600 31.63000 1.000 12.64765 157 ALA A C 1
ATOM 1364 O O . ALA A 1 161 ? 3.67500 11.35000 31.72300 1.000 13.19508 157 ALA A O 1
ATOM 1366 N N . TRP A 1 162 ? 2.56900 9.72500 30.62200 1.000 12.33183 158 TRP A N 1
ATOM 1367 C CA . TRP A 1 162 ? 2.06300 10.66600 29.62800 1.000 12.83715 158 TRP A CA 1
ATOM 1368 C C . TRP A 1 162 ? 1.19900 11.73400 30.29000 1.000 12.98456 158 TRP A C 1
ATOM 1369 O O . TRP A 1 162 ? 1.35900 12.93400 30.02700 1.000 14.53734 158 TRP A O 1
ATOM 1380 N N . ALA A 1 163 ? 0.30300 11.31700 31.19000 1.000 13.94254 159 ALA A N 1
ATOM 1381 C CA . ALA A 1 163 ? -0.55400 12.28000 31.87700 1.000 14.36893 159 ALA A CA 1
ATOM 1382 C C . ALA A 1 163 ? 0.26700 13.31500 32.64800 1.000 15.27692 159 ALA A C 1
ATOM 1383 O O . ALA A 1 163 ? -0.03600 14.51300 32.60600 1.000 16.28229 159 ALA A O 1
ATOM 1385 N N . ARG A 1 164 ? 1.31800 12.87600 33.34800 1.000 14.99795 160 ARG A N 1
ATOM 1386 C CA . ARG A 1 164 ? 2.18600 13.80000 34.07900 1.000 16.55339 160 ARG A CA 1
ATOM 1387 C C . ARG A 1 164 ? 2.85700 14.79600 33.14700 1.000 16.19809 160 ARG A C 1
ATOM 1388 O O . ARG A 1 164 ? 3.16100 15.92800 33.55200 1.000 17.37715 160 ARG A O 1
ATOM 1396 N N . ALA A 1 165 ? 3.12000 14.38400 31.91000 1.000 15.84015 161 ALA A N 1
ATOM 1397 C CA . ALA A 1 165 ? 3.72300 15.22900 30.89100 1.000 15.81646 161 ALA A CA 1
ATOM 1398 C C . ALA A 1 165 ? 2.71200 16.10400 30.17000 1.000 15.45328 161 ALA A C 1
ATOM 1399 O O . ALA A 1 165 ? 3.08100 16.78300 29.20500 1.000 17.67719 161 ALA A O 1
ATOM 1401 N N . GLY A 1 166 ? 1.45300 16.10400 30.60100 1.000 15.91384 162 GLY A N 1
ATOM 1402 C CA . GLY A 1 166 ? 0.44800 16.90200 29.92500 1.000 16.97974 162 GLY A CA 1
ATOM 1403 C C . GLY A 1 166 ? -0.07600 16.28700 28.65000 1.000 16.31653 162 GLY A C 1
ATOM 1404 O O . GLY A 1 166 ? -0.66000 16.99800 27.82400 1.000 18.70099 162 GLY A O 1
ATOM 1405 N N . MET A 1 167 ? 0.11800 14.98500 28.46100 1.000 14.79266 163 MET A N 1
ATOM 1406 C CA . MET A 1 167 ? -0.36600 14.26400 27.28300 1.000 14.28735 163 MET A CA 1
ATOM 1407 C C . MET A 1 167 ? -1.62600 13.51400 27.69900 1.000 15.62169 163 MET A C 1
ATOM 1408 O O . MET A 1 167 ? -1.55300 12.48800 28.38000 1.000 15.80329 163 MET A O 1
ATOM 1413 N N . ASN A 1 168 ? -2.78300 14.03800 27.28400 1.000 16.20599 164 ASN A N 1
ATOM 1414 C CA . ASN A 1 168 ? -4.07900 13.63100 27.81300 1.000 18.00093 164 ASN A CA 1
ATOM 1415 C C . ASN A 1 168 ? -4.79400 12.71900 26.82900 1.000 17.19822 164 ASN A C 1
ATOM 1416 O O . ASN A 1 168 ? -5.07500 13.11600 25.69300 1.000 18.05619 164 ASN A O 1
ATOM 1421 N N . LEU A 1 169 ? -5.10700 11.51100 27.27800 1.000 17.41402 165 LEU A N 1
ATOM 1422 C CA . LEU A 1 169 ? -5.85300 10.55900 26.47400 1.000 17.90356 165 LEU A CA 1
ATOM 1423 C C . LEU A 1 169 ? -7.35000 10.79100 26.61800 1.000 18.93262 165 LEU A C 1
ATOM 1424 O O . LEU A 1 169 ? -7.82200 11.30400 27.63400 1.000 20.79598 165 LEU A O 1
ATOM 1429 N N . GLY A 1 170 ? -8.09500 10.39300 25.59100 1.000 17.95356 166 GLY A N 1
ATOM 1430 C CA . GLY A 1 170 ? -9.54600 10.35200 25.63600 1.000 18.32202 166 GLY A CA 1
ATOM 1431 C C . GLY A 1 170 ? -10.04600 8.99800 26.08900 1.000 18.77472 166 GLY A C 1
ATOM 1432 O O . GLY A 1 170 ? -9.35400 8.26200 26.80200 1.000 19.23001 166 GLY A O 1
ATOM 1433 N N . SER A 1 171 ? -11.26600 8.65700 25.67000 1.000 18.93262 167 SER A N 1
ATOM 1434 C CA . SER A 1 171 ? -11.82600 7.34900 25.98400 1.000 19.31951 167 SER A CA 1
ATOM 1435 C C . SER A 1 171 ? -11.29800 6.30400 25.00600 1.000 17.63508 167 SER A C 1
ATOM 1436 O O . SER A 1 171 ? -11.16700 6.55800 23.80600 1.000 16.39285 167 SER A O 1
ATOM 1439 N N . HIS A 1 172 ? -10.99500 5.12100 25.52600 1.000 16.23757 168 HIS A N 1
ATOM 1440 C CA . HIS A 1 172 ? -10.26300 4.13600 24.74600 1.000 16.24019 168 HIS A CA 1
ATOM 1441 C C . HIS A 1 172 ? -11.08500 3.49200 23.64300 1.000 14.66635 168 HIS A C 1
ATOM 1442 O O . HIS A 1 172 ? -12.25800 3.14200 23.82400 1.000 16.24544 168 HIS A O 1
ATOM 1449 N N . ASP A 1 173 ? -10.44400 3.35800 22.48500 1.000 14.77949 169 ASP A N 1
ATOM 1450 C CA . ASP A 1 173 ? -10.87100 2.47900 21.41200 1.000 14.42156 169 ASP A CA 1
ATOM 1451 C C . ASP A 1 173 ? -9.90300 1.29800 21.41800 1.000 14.02942 169 ASP A C 1
ATOM 1452 O O . ASP A 1 173 ? -9.50600 0.84200 22.49600 1.000 15.29006 169 ASP A O 1
ATOM 1457 N N . TYR A 1 174 ? -9.49000 0.80400 20.25600 1.000 14.34259 170 TYR A N 1
ATOM 1458 C CA . TYR A 1 174 ? -8.76700 -0.45900 20.26200 1.000 13.35564 170 TYR A CA 1
ATOM 1459 C C . TYR A 1 174 ? -7.30400 -0.30300 20.69000 1.000 13.31351 170 TYR A C 1
ATOM 1460 O O . TYR A 1 174 ? -6.75000 0.79600 20.77200 1.000 13.07929 170 TYR A O 1
ATOM 1469 N N . GLN A 1 175 ? -6.66800 -1.45200 20.91400 1.000 12.27393 171 GLN A N 1
ATOM 1470 C CA . GLN A 1 175 ? -5.29800 -1.52400 21.39900 1.000 11.86072 171 GLN A CA 1
ATOM 1471 C C . GLN A 1 175 ? -4.73000 -2.85100 20.91700 1.000 11.25539 171 GLN A C 1
ATOM 1472 O O . GLN A 1 175 ? -5.25200 -3.91600 21.27100 1.000 12.66870 171 GLN A O 1
ATOM 1478 N N . ILE A 1 176 ? -3.67900 -2.79500 20.09900 1.000 9.93419 172 ILE A N 1
ATOM 1479 C CA . ILE A 1 176 ? -3.12500 -4.00400 19.50500 1.000 10.79741 172 ILE A CA 1
ATOM 1480 C C . ILE A 1 176 ? -1.61200 -4.01900 19.67000 1.000 9.82364 172 ILE A C 1
ATOM 1481 O O . ILE A 1 176 ? -0.96300 -2.98000 19.81000 1.000 10.63424 172 ILE A O 1
ATOM 1486 N N . MET A 1 177 ? -1.05000 -5.22400 19.65000 1.000 8.82879 173 MET A N 1
ATOM 1487 C CA . MET A 1 177 ? 0.40300 -5.38600 19.56700 1.000 9.35516 173 MET A CA 1
ATOM 1488 C C . MET A 1 177 ? 0.73700 -5.49400 18.08800 1.000 9.76047 173 MET A C 1
ATOM 1489 O O . MET A 1 177 ? 0.47900 -6.52300 17.45200 1.000 11.02639 173 MET A O 1
ATOM 1494 N N . ALA A 1 178 ? 1.26900 -4.41300 17.52800 1.000 9.07354 174 ALA A N 1
ATOM 1495 C CA . ALA A 1 178 ? 1.36300 -4.21200 16.09600 1.000 8.28135 174 ALA A CA 1
ATOM 1496 C C . ALA A 1 178 ? 2.77200 -4.35800 15.52800 1.000 7.68131 174 ALA A C 1
ATOM 1497 O O . ALA A 1 178 ? 3.79200 -4.11500 16.19500 1.000 10.22892 174 ALA A O 1
ATOM 1499 N N . THR A 1 179 ? 2.78800 -4.69800 14.25100 1.000 7.77865 175 THR A N 1
ATOM 1500 C CA . THR A 1 179 ? 3.92500 -4.51600 13.38200 1.000 8.46559 175 THR A CA 1
ATOM 1501 C C . THR A 1 179 ? 3.57300 -3.36600 12.44500 1.000 10.18947 175 THR A C 1
ATOM 1502 O O . THR A 1 179 ? 2.46700 -3.32900 11.89400 1.000 11.08956 175 THR A O 1
ATOM 1506 N N . LYS A 1 180 ? 4.49000 -2.41400 12.29700 1.000 11.19747 176 LYS A N 1
ATOM 1507 C CA . LYS A 1 180 ? 4.28600 -1.24600 11.45000 1.000 11.62652 176 LYS A CA 1
ATOM 1508 C C . LYS A 1 180 ? 5.48300 -1.11700 10.52500 1.000 12.74506 176 LYS A C 1
ATOM 1509 O O . LYS A 1 180 ? 6.61200 -1.35000 10.94900 1.000 14.22151 176 LYS A O 1
ATOM 1512 N N . GLY A 1 181 ? 5.24600 -0.75900 9.27100 1.000 15.29534 177 GLY A N 1
ATOM 1513 C CA . GLY A 1 181 ? 6.32200 -0.67000 8.30300 1.000 17.85615 177 GLY A CA 1
ATOM 1514 C C . GLY A 1 181 ? 6.16700 0.56000 7.43700 1.000 16.93501 177 GLY A C 1
ATOM 1515 O O . GLY A 1 181 ? 5.05600 1.03100 7.18300 1.000 16.86132 177 GLY A O 1
ATOM 1516 N N . TRP A 1 182 ? 7.30600 1.08500 6.99000 1.000 17.24560 178 TRP A N 1
ATOM 1517 C CA . TRP A 1 182 ? 7.33800 2.24200 6.10000 1.000 20.04330 178 TRP A CA 1
ATOM 1518 C C . TRP A 1 182 ? 8.39600 1.99100 5.03700 1.000 20.91708 178 TRP A C 1
ATOM 1519 O O . TRP A 1 182 ? 9.59200 1.96200 5.34600 1.000 21.74874 178 TRP A O 1
ATOM 1530 N N . GLN A 1 183 ? 7.94800 1.80200 3.79400 1.000 21.80928 179 GLN A N 1
ATOM 1531 C CA . GLN A 1 183 ? 8.82500 1.71600 2.62400 1.000 23.59109 179 GLN A CA 1
ATOM 1532 C C . GLN A 1 183 ? 9.95200 0.70800 2.81700 1.000 22.50149 179 GLN A C 1
ATOM 1533 O O . GLN A 1 183 ? 11.10700 0.96200 2.46800 1.000 24.82278 179 GLN A O 1
ATOM 1539 N N . SER A 1 184 ? 9.60900 -0.45600 3.36500 1.000 22.01193 180 SER A N 1
ATOM 1540 C CA . SER A 1 184 ? 10.59300 -1.46800 3.71100 1.000 21.31711 180 SER A CA 1
ATOM 1541 C C . SER A 1 184 ? 10.07600 -2.83500 3.28100 1.000 20.28542 180 SER A C 1
ATOM 1542 O O . SER A 1 184 ? 9.03100 -2.95500 2.63700 1.000 21.22763 180 SER A O 1
ATOM 1545 N N . SER A 1 185 ? 10.83100 -3.87300 3.63200 1.000 20.93022 181 SER A N 1
ATOM 1546 C CA . SER A 1 185 ? 10.39600 -5.25700 3.51700 1.000 20.12223 181 SER A CA 1
ATOM 1547 C C . SER A 1 185 ? 10.66100 -5.93900 4.84800 1.000 18.18780 181 SER A C 1
ATOM 1548 O O . SER A 1 185 ? 11.42600 -5.43500 5.67600 1.000 19.04315 181 SER A O 1
ATOM 1551 N N . GLY A 1 186 ? 10.02400 -7.08300 5.06200 1.000 15.58750 182 GLY A N 1
ATOM 1552 C CA . GLY A 1 186 ? 10.33300 -7.85400 6.24600 1.000 14.91897 182 GLY A CA 1
ATOM 1553 C C . GLY A 1 186 ? 9.25500 -8.85600 6.61100 1.000 12.98455 182 GLY A C 1
ATOM 1554 O O . GLY A 1 186 ? 8.36200 -9.18400 5.82400 1.000 12.49764 182 GLY A O 1
ATOM 1555 N N . SER A 1 187 ? 9.38800 -9.35800 7.83200 1.000 12.72136 183 SER A N 1
ATOM 1556 C CA . SER A 1 187 ? 8.43000 -10.29700 8.37900 1.000 14.08993 183 SER A CA 1
ATOM 1557 C C . SER A 1 187 ? 8.39300 -10.12800 9.88800 1.000 12.41869 183 SER A C 1
ATOM 1558 O O . SER A 1 187 ? 9.32600 -9.59700 10.50400 1.000 12.68976 183 SER A O 1
ATOM 1561 N N . SER A 1 188 ? 7.29600 -10.59600 10.47500 1.000 11.81070 184 SER A N 1
ATOM 1562 C CA . SER A 1 188 ? 7.19200 -10.69200 11.91700 1.000 10.84745 184 SER A CA 1
ATOM 1563 C C . SER A 1 188 ? 6.25500 -11.83400 12.27300 1.000 10.94482 184 SER A C 1
ATOM 1564 O O . SER A 1 188 ? 5.40400 -12.25100 11.47600 1.000 11.18695 184 SER A O 1
ATOM 1567 N N . THR A 1 189 ? 6.45400 -12.35900 13.47400 1.000 10.98166 185 THR A N 1
ATOM 1568 C CA A THR A 1 189 ? 5.48200 -13.22100 14.13400 0.500 9.89471 185 THR A CA 1
ATOM 1569 C CA B THR A 1 189 ? 5.43100 -13.16700 14.11500 0.500 11.94494 185 THR A CA 1
ATOM 1570 C C . THR A 1 189 ? 5.39000 -12.74800 15.57400 1.000 10.97905 185 THR A C 1
ATOM 1571 O O . THR A 1 189 ? 6.42800 -12.52600 16.20600 1.000 12.24495 185 THR A O 1
ATOM 1578 N N . VAL A 1 190 ? 4.18000 -12.55800 16.07700 1.000 10.96588 186 VAL A N 1
ATOM 1579 C CA . VAL A 1 190 ? 3.97200 -11.94800 17.38000 1.000 11.58700 186 VAL A CA 1
ATOM 1580 C C . VAL A 1 190 ? 2.90800 -12.74500 18.11200 1.000 11.92654 186 VAL A C 1
ATOM 1581 O O . VAL A 1 190 ? 1.84200 -13.02600 17.55400 1.000 13.26087 186 VAL A O 1
ATOM 1585 N N . SER A 1 191 ? 3.19300 -13.10600 19.35700 1.000 13.34774 187 SER A N 1
ATOM 1586 C CA . SER A 1 191 ? 2.26000 -13.83100 20.20300 1.000 14.53211 187 SER A CA 1
ATOM 1587 C C . SER A 1 191 ? 2.04700 -13.02600 21.47300 1.000 13.55305 187 SER A C 1
ATOM 1588 O O . SER A 1 191 ? 3.01600 -12.54600 22.07400 1.000 15.69273 187 SER A O 1
ATOM 1591 N N . ILE A 1 192 ? 0.78300 -12.87500 21.87600 1.000 12.48187 188 ILE A N 1
ATOM 1592 C CA . ILE A 1 192 ? 0.42800 -11.98500 22.97100 1.000 13.39250 188 ILE A CA 1
ATOM 1593 C C . ILE A 1 192 ? -0.43600 -12.67800 24.01600 1.000 14.48210 188 ILE A C 1
ATOM 1594 O O . ILE A 1 192 ? -1.01900 -13.74000 23.78500 1.000 17.01657 188 ILE A O 1
ATOM 1599 N N . SER A 1 193 ? -0.49400 -12.03600 25.18400 1.000 14.72951 189 SER A N 1
ATOM 1600 C CA A SER A 1 193 ? -1.41500 -12.39600 26.24900 0.500 16.08754 189 SER A CA 1
ATOM 1601 C CA B SER A 1 193 ? -1.37900 -12.41100 26.27600 0.500 16.37179 189 SER A CA 1
ATOM 1602 C C . SER A 1 193 ? -1.63500 -11.15700 27.10200 1.000 16.27969 189 SER A C 1
ATOM 1603 O O . SER A 1 193 ? -0.82300 -10.22700 27.10800 1.000 16.21650 189 SER A O 1
ATOM 1608 N N . GLU A 1 194 ? -2.76700 -11.12900 27.80000 1.000 18.25095 190 GLU A N 1
ATOM 1609 C CA . GLU A 1 194 ? -3.06200 -10.01300 28.68700 1.000 19.95381 190 GLU A CA 1
ATOM 1610 C C . GLU A 1 194 ? -3.06600 -10.46000 30.14300 1.000 23.60687 190 G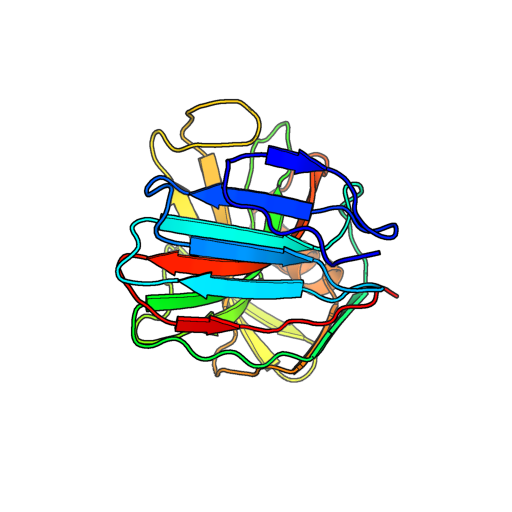LU A C 1
ATOM 1611 O O . GLU A 1 194 ? -3.22600 -11.64200 30.46400 1.000 26.46244 190 GLU A O 1
ATOM 1617 N N . GLY A 1 195 ? -2.87600 -9.48000 31.02000 1.000 25.66499 191 GLY A N 1
ATOM 1618 C CA . GLY A 1 195 ? -2.98200 -9.66000 32.45400 1.000 25.69921 191 GLY A CA 1
ATOM 1619 C C . GLY A 1 195 ? -3.59100 -8.42000 33.08000 1.000 24.39116 191 GLY A C 1
ATOM 1620 O O . GLY A 1 195 ? -3.83600 -7.42700 32.38600 1.000 22.35673 191 GLY A O 1
#

Nearest PDB structures (foldseek):
  3mf9-assembly1_A  TM=9.921E-01  e=7.976E-41  Thermopolyspora flexuosa
  7f1i-assembly1_A  TM=9.963E-01  e=1.417E-40  synthetic construct
  3mf6-assembly1_A  TM=9.930E-01  e=2.377E-40  Thermopolyspora flexuosa
  3mfa-assembly1_A  TM=9.961E-01  e=5.960E-40  Thermopolyspora flexuosa
  7eo6-assembly2_B  TM=9.989E-01  e=2.507E-39  Actinomycetes bacterium

Sequence (193 aa):
HMMDTTITQNQTGYDDNGYFYSFWTDAPGTVSMTLHSSGGSSYSTSWRNTGHFKAGKGWSSTTGGGRRTVTYNASFNPSSGDAYLTLYGWTRRNPLVSSYLLIVESWGTYRPTGTYKGTVTTDGGTYDIYETWRYNAPSIEGTRRTFQIFWSVRRQQQQKKRTSGTITIGNHFDAWARAGMNLGSHDYQIMATKGWQSSGSSTTVSISSEG

CATH classification: 2.60.120.180

Foldseek 3Di:
DAWDKDQDFDWDDDLRWTKGKDFPFGPQKMKTHDHAQKIKMWGDQGAKMKIFTHHFWDDQWKKWKAKDWWWQAWKFFWKWWFFVPPTEIETETQATDPDFDDAQWQAWFDDFNWIWTWHKDKDAQPQGPVGGGIHMYIYTGTPDRDRTGMDRPVSVQVSCVVSVNDGHGTGTIGRMMIDHSTTTMMMMGMDID

Solvent-accessible surface area: 8164 Å² total; per-residue (Å²): 229,180,76,67,71,8,60,132,79,69,79,17,147,19,94,75,46,14,16,7,2,58,6,79,20,106,71,42,6,27,0,35,1,44,88,37,10,23,0,22,5,65,7,66,124,5,13,58,1,37,0,0,0,0,28,47,104,9,14,145,36,43,0,61,5,99,16,57,25,75,37,87,13,26,1,23,0,0,0,12,0,6,0,80,131,69,12,3,2,0,10,0,0,0,4,26,14,113,103,66,2,81,32,73,128,82,19,65,15,100,9,41,80,8,43,0,15,5,16,37,34,137,75,157,115,3,60,22,43,69,44,103,93,42,4,38,14,2,24,0,0,29,66,118,102,46,51,56,23,45,0,43,0,5,61,0,12,49,7,0,60,193,32,53,2,98,44,17,75,67,29,17,0,0,0,0,0,19,1,97,120,8,39,17,46,3,56,0,42,15,51,97,73